Protein AF-X1NCI9-F1 (afdb_monomer)

Sequence (190 aa):
MIKTKRGTLTAKIEHELLESFKKEEPFDVVYERHKGSKGPFYNALERAFATIGKWLGEARARMEEIERKSSEAGTNLLAKKEEMKASERRVAELHNIEQECEKKTHEAKKNFDKQEHEVKRRLEKTNAELRAKDAVLSEFKRRGLDPTKGLQILKRHSDLDQALGQINREIEEKKGRADKLEEHIRGLLA

Foldseek 3Di:
DDPDDPDDLLVVLLVVQLVCVVVVHDPVVSCVVCVVPVVSNVSSVVVNVVVVVVVVVVVVVVVVVVVVVVVVVVVVVVVVVVVVVVVVVVVVVVVVVVVVVVVVVVVVVVVVVVVVVVVVVVVVVVVVVVVQLVVLQVVCVVVVHDSVVSVVVVVVVVVVVVVVVVVVVVVVVVVVVVVVVVVVVVVVVD

Solvent-accessible surface area (backbone atoms only — not comparable to full-atom values): 10297 Å² total; per-residue (Å²): 136,84,83,77,74,83,68,54,72,27,57,52,48,21,51,51,51,49,51,28,61,75,69,71,45,64,66,64,63,59,45,67,77,42,65,93,40,58,70,44,44,54,58,12,49,54,51,37,50,54,51,51,52,50,52,52,52,54,51,49,54,50,49,56,50,49,53,52,52,49,51,53,50,51,53,50,50,52,53,51,51,53,54,49,54,54,49,54,52,51,51,54,52,51,52,53,51,50,56,52,48,51,50,52,52,53,52,51,49,57,51,47,55,52,50,52,52,51,50,52,51,50,50,53,51,50,51,52,52,49,52,53,51,52,53,44,40,50,53,25,53,74,68,76,43,70,39,68,59,48,53,51,52,52,48,52,52,53,52,50,52,51,51,53,56,49,53,52,51,52,50,52,54,50,47,57,51,49,54,54,50,52,53,52,53,53,66,74,76,109

Mean predicted aligned error: 13.41 Å

Organism: NCBI:txid412755

Structure (mmCIF, N/CA/C/O backbone):
data_AF-X1NCI9-F1
#
_entry.id   AF-X1NCI9-F1
#
loop_
_atom_site.group_PDB
_atom_site.id
_atom_site.type_symbol
_atom_site.label_atom_id
_atom_site.label_alt_id
_atom_site.label_comp_id
_atom_site.label_asym_id
_atom_site.label_entity_id
_atom_site.label_seq_id
_atom_site.pdbx_PDB_ins_code
_atom_site.Cartn_x
_atom_site.Cartn_y
_atom_site.Cartn_z
_atom_site.occupancy
_atom_site.B_iso_or_equiv
_atom_site.auth_seq_id
_atom_site.auth_comp_id
_atom_site.auth_asym_id
_atom_site.auth_atom_id
_atom_site.pdbx_PDB_model_num
ATOM 1 N N . MET A 1 1 ? 6.983 23.309 -58.928 1.00 31.77 1 MET A N 1
ATOM 2 C CA . MET A 1 1 ? 8.077 22.706 -59.727 1.00 31.77 1 MET A CA 1
ATOM 3 C C . MET A 1 1 ? 9.403 22.971 -59.028 1.00 31.77 1 MET A C 1
ATOM 5 O O . MET A 1 1 ? 9.903 24.086 -59.092 1.00 31.77 1 MET A O 1
ATOM 9 N N . ILE A 1 2 ? 9.942 21.988 -58.306 1.00 32.78 2 ILE A N 1
ATOM 10 C CA . ILE A 1 2 ? 11.227 22.130 -57.608 1.00 32.78 2 ILE A CA 1
ATOM 11 C C . ILE A 1 2 ? 12.325 21.735 -58.599 1.00 32.78 2 ILE A C 1
ATOM 13 O O . ILE A 1 2 ? 12.418 20.578 -58.997 1.00 32.78 2 ILE A O 1
ATOM 17 N N . LYS A 1 3 ? 13.120 22.713 -59.048 1.00 35.28 3 LYS A N 1
ATOM 18 C CA . LYS A 1 3 ? 14.310 22.483 -59.878 1.00 35.28 3 LYS A CA 1
ATOM 19 C C . LYS A 1 3 ? 15.334 21.695 -59.054 1.00 35.28 3 LYS A C 1
ATOM 21 O O . LYS A 1 3 ? 16.015 22.265 -58.205 1.00 35.28 3 LYS A O 1
ATOM 26 N N . THR A 1 4 ? 15.461 20.399 -59.310 1.00 41.19 4 THR A N 1
ATOM 27 C CA . THR A 1 4 ? 16.566 19.564 -58.828 1.00 41.19 4 THR A CA 1
ATOM 28 C C . THR A 1 4 ? 17.867 20.101 -59.428 1.00 41.19 4 THR A C 1
ATOM 30 O O . THR A 1 4 ? 18.135 19.937 -60.618 1.00 41.19 4 THR A O 1
ATOM 33 N N . LYS A 1 5 ? 18.673 20.807 -58.622 1.00 45.00 5 LYS A N 1
ATOM 34 C CA . LYS A 1 5 ? 20.053 21.164 -58.988 1.00 45.00 5 LYS A CA 1
ATOM 35 C C . LYS A 1 5 ? 20.774 19.866 -59.370 1.00 45.00 5 LYS A C 1
ATOM 37 O O . LYS A 1 5 ? 20.830 18.951 -58.553 1.00 45.00 5 LYS A O 1
ATOM 42 N N . ARG A 1 6 ? 21.298 19.765 -60.601 1.00 50.84 6 ARG A N 1
ATOM 43 C CA . ARG A 1 6 ? 22.159 18.642 -61.009 1.00 50.84 6 ARG A CA 1
ATOM 44 C C . ARG A 1 6 ? 23.356 18.614 -60.054 1.00 50.84 6 ARG A C 1
ATOM 46 O O . ARG A 1 6 ? 24.176 19.528 -60.086 1.00 50.84 6 ARG A O 1
ATOM 53 N N . GLY A 1 7 ? 23.399 17.625 -59.163 1.00 67.81 7 GLY A N 1
ATOM 54 C CA . GLY A 1 7 ? 24.523 17.425 -58.253 1.00 67.81 7 GLY A CA 1
ATOM 55 C C . GLY A 1 7 ? 25.813 17.181 -59.035 1.00 67.81 7 GLY A C 1
ATOM 56 O O . GLY A 1 7 ? 25.779 16.689 -60.165 1.00 67.81 7 GLY A O 1
ATOM 57 N N . THR A 1 8 ? 26.953 17.543 -58.449 1.00 87.69 8 THR A N 1
ATOM 58 C CA . THR A 1 8 ? 28.264 17.201 -59.015 1.00 87.69 8 THR A CA 1
ATOM 59 C C . THR A 1 8 ? 28.424 15.681 -59.085 1.00 87.69 8 THR A C 1
ATOM 61 O O . THR A 1 8 ? 27.782 14.949 -58.328 1.00 87.69 8 THR A O 1
ATOM 64 N N . LEU A 1 9 ? 29.307 15.188 -59.961 1.00 88.56 9 LEU A N 1
ATOM 65 C CA . LEU A 1 9 ? 29.625 13.756 -60.019 1.00 88.56 9 LEU A CA 1
ATOM 66 C C . LEU A 1 9 ? 30.058 13.225 -58.639 1.00 88.56 9 LEU A C 1
ATOM 68 O O . LEU A 1 9 ? 29.589 12.175 -58.222 1.00 88.56 9 LEU A O 1
ATOM 72 N N . THR A 1 10 ? 30.838 14.008 -57.886 1.00 90.12 10 THR A N 1
ATOM 73 C CA . THR A 1 10 ? 31.194 13.733 -56.483 1.00 90.12 10 THR A CA 1
ATOM 74 C C . THR A 1 10 ? 29.971 13.532 -55.585 1.00 90.12 10 THR A C 1
ATOM 76 O O . THR A 1 10 ? 29.922 12.547 -54.865 1.00 90.12 10 THR A O 1
ATOM 79 N N . ALA A 1 11 ? 28.962 14.409 -55.644 1.00 90.88 11 ALA A N 1
ATOM 80 C CA . ALA A 1 11 ? 27.760 14.277 -54.811 1.00 90.88 11 ALA A CA 1
ATOM 81 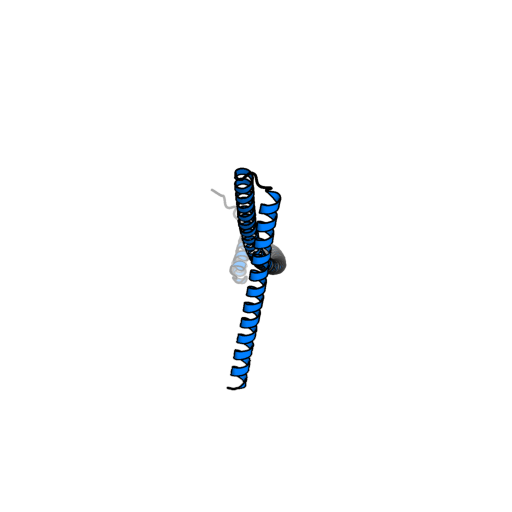C C . ALA A 1 11 ? 26.926 13.036 -55.175 1.00 90.88 11 ALA A C 1
ATOM 83 O O . ALA A 1 11 ? 26.297 12.427 -54.313 1.00 90.88 11 ALA A O 1
ATOM 84 N N . LYS A 1 12 ? 26.927 12.645 -56.457 1.00 92.69 12 LYS A N 1
ATOM 85 C CA . LYS A 1 12 ? 26.256 11.422 -56.908 1.00 92.69 12 LYS A CA 1
ATOM 86 C C . LYS A 1 12 ? 26.968 10.170 -56.383 1.00 92.69 12 LYS A C 1
ATOM 88 O O . LYS A 1 12 ? 26.308 9.288 -55.846 1.00 92.69 12 LYS A O 1
ATOM 93 N N . ILE A 1 13 ? 28.298 10.129 -56.492 1.00 92.38 13 ILE A N 1
ATOM 94 C CA . ILE A 1 13 ? 29.121 9.030 -55.966 1.00 92.38 13 ILE A CA 1
ATOM 95 C C . ILE A 1 13 ? 28.989 8.942 -54.440 1.00 92.38 13 ILE A C 1
ATOM 97 O O . ILE A 1 13 ? 28.824 7.853 -53.909 1.00 92.38 13 ILE A O 1
ATOM 101 N N . GLU A 1 14 ? 29.002 10.076 -53.737 1.00 93.25 14 GLU A N 1
ATOM 102 C CA . GLU A 1 14 ? 28.843 10.146 -52.277 1.00 93.25 14 GLU A CA 1
ATOM 103 C C . GLU A 1 14 ? 27.519 9.513 -51.839 1.00 93.25 14 GLU A C 1
ATOM 105 O O . GLU A 1 14 ? 27.495 8.671 -50.945 1.00 93.25 14 GLU A O 1
ATOM 110 N N . HIS A 1 15 ? 26.423 9.857 -52.517 1.00 92.81 15 HIS A N 1
ATOM 111 C CA . HIS A 1 15 ? 25.120 9.256 -52.257 1.00 92.81 15 HIS A CA 1
ATOM 112 C C . HIS A 1 15 ? 25.113 7.744 -52.534 1.00 92.81 15 HIS A C 1
ATOM 114 O O . HIS A 1 15 ? 24.572 6.983 -51.738 1.00 92.81 15 HIS A O 1
ATOM 120 N N . GLU A 1 16 ? 25.708 7.290 -53.644 1.00 92.56 16 GLU A N 1
ATOM 121 C CA . GLU A 1 16 ? 25.821 5.857 -53.958 1.00 92.56 16 GLU A CA 1
ATOM 122 C C . GLU A 1 16 ? 26.643 5.099 -52.901 1.00 92.56 16 GLU A C 1
ATOM 124 O O . GLU A 1 16 ? 26.237 4.015 -52.490 1.00 92.56 16 GLU A O 1
ATOM 129 N N . LEU A 1 17 ? 27.734 5.685 -52.396 1.00 92.56 17 LEU A N 1
ATOM 130 C CA . LEU A 1 17 ? 28.544 5.117 -51.313 1.00 92.56 17 LEU A CA 1
ATOM 131 C C . LEU A 1 17 ? 27.762 5.022 -49.994 1.00 92.56 17 LEU A C 1
ATOM 133 O O . LEU A 1 17 ? 27.798 3.987 -49.330 1.00 92.56 17 LEU A O 1
ATOM 137 N N . LEU A 1 18 ? 27.028 6.073 -49.619 1.00 92.56 18 LEU A N 1
ATOM 138 C CA . LEU A 1 18 ? 26.218 6.080 -48.397 1.00 92.56 18 LEU A CA 1
ATOM 139 C C . LEU A 1 18 ? 25.046 5.092 -48.467 1.00 92.56 18 LEU A C 1
ATOM 141 O O . LEU A 1 18 ? 24.726 4.450 -47.470 1.00 92.56 18 LEU A O 1
ATOM 145 N N . GLU A 1 19 ? 24.408 4.948 -49.628 1.00 91.88 19 GLU A N 1
ATOM 146 C CA . GLU A 1 19 ? 23.352 3.950 -49.826 1.00 91.88 19 GLU A CA 1
ATOM 147 C C . GLU A 1 19 ? 23.906 2.524 -49.837 1.00 91.88 19 GLU A C 1
ATOM 149 O O . GLU A 1 19 ? 23.292 1.644 -49.237 1.00 91.88 19 GLU A O 1
ATOM 154 N N . SER A 1 20 ? 25.080 2.306 -50.440 1.00 91.31 20 SER A N 1
ATOM 155 C CA . SER A 1 20 ? 25.790 1.023 -50.377 1.00 91.31 20 SER A CA 1
ATOM 156 C C . SER A 1 20 ? 26.054 0.628 -48.925 1.00 91.31 20 SER A C 1
ATOM 158 O O . SER A 1 20 ? 25.758 -0.493 -48.530 1.00 91.31 20 SER A O 1
ATOM 160 N N . PHE A 1 21 ? 26.520 1.573 -48.101 1.00 88.12 21 PHE A N 1
ATOM 161 C CA . PHE A 1 21 ? 26.763 1.345 -46.677 1.00 88.12 21 PHE A CA 1
ATOM 162 C C . PHE A 1 21 ? 25.485 0.964 -45.911 1.00 88.12 21 PHE A C 1
ATOM 164 O O . PHE A 1 21 ? 25.501 0.025 -45.123 1.00 88.12 21 PHE A O 1
ATOM 171 N N . LYS A 1 22 ? 24.358 1.643 -46.164 1.00 87.31 22 LYS A N 1
ATOM 172 C CA . LYS A 1 22 ? 23.071 1.328 -45.510 1.00 87.31 22 LYS A CA 1
ATOM 173 C C . LYS A 1 22 ? 22.492 -0.025 -45.914 1.00 87.31 22 LYS A C 1
ATOM 175 O O . LYS A 1 22 ? 21.755 -0.619 -45.136 1.00 87.31 22 LYS A O 1
ATOM 180 N N . LYS A 1 23 ? 22.752 -0.459 -47.147 1.00 90.12 23 LYS A N 1
ATOM 181 C CA . LYS A 1 23 ? 22.254 -1.723 -47.705 1.00 90.12 23 LYS A CA 1
ATOM 182 C C . LYS A 1 23 ? 23.221 -2.886 -47.507 1.00 90.12 23 LYS A C 1
ATOM 184 O O . LYS A 1 23 ? 22.936 -3.974 -47.993 1.00 90.12 23 LYS A O 1
ATOM 189 N N . GLU A 1 24 ? 24.352 -2.641 -46.843 1.00 86.12 24 GLU A N 1
ATOM 190 C CA . GLU A 1 24 ? 25.444 -3.608 -46.689 1.00 86.12 24 GLU A CA 1
ATOM 191 C C . GLU A 1 24 ? 25.971 -4.124 -48.046 1.00 86.12 24 GLU A C 1
ATOM 193 O O . GLU A 1 24 ? 26.484 -5.236 -48.162 1.00 86.12 24 GLU A O 1
ATOM 198 N N . GLU A 1 25 ? 25.859 -3.307 -49.100 1.00 87.81 25 GLU A N 1
ATOM 199 C CA . GLU A 1 25 ? 26.398 -3.631 -50.419 1.00 87.81 25 GLU A CA 1
ATOM 200 C C . GLU A 1 25 ? 27.928 -3.437 -50.432 1.00 87.81 25 GLU A C 1
ATOM 202 O O . GLU A 1 25 ? 28.429 -2.455 -49.863 1.00 87.81 25 GLU A O 1
ATOM 207 N N . PRO A 1 26 ? 28.690 -4.319 -51.113 1.00 85.38 26 PRO A N 1
ATOM 208 C CA . PRO A 1 26 ? 30.139 -4.195 -51.202 1.00 85.38 26 PRO A CA 1
ATOM 209 C C . PRO A 1 26 ? 30.560 -2.888 -51.877 1.00 85.38 26 PRO A C 1
ATOM 211 O O . PRO A 1 26 ? 30.106 -2.557 -52.974 1.00 85.38 26 PRO A O 1
ATOM 214 N N . PHE A 1 27 ? 31.515 -2.197 -51.258 1.00 82.12 27 PHE A N 1
ATOM 215 C CA . PHE A 1 27 ? 32.128 -0.970 -51.777 1.00 82.12 27 PHE A CA 1
ATOM 216 C C . PHE A 1 27 ? 32.627 -1.104 -53.227 1.00 82.12 27 PHE A C 1
ATOM 218 O O . PHE A 1 27 ? 32.511 -0.163 -54.020 1.00 82.12 27 PHE A O 1
ATOM 225 N N . ASP A 1 28 ? 33.119 -2.291 -53.590 1.00 87.12 28 ASP A N 1
ATOM 226 C CA . ASP A 1 28 ? 33.649 -2.609 -54.919 1.00 87.12 28 ASP A CA 1
ATOM 227 C C . ASP A 1 28 ? 32.629 -2.361 -56.037 1.00 87.12 28 ASP A C 1
ATOM 229 O O . ASP A 1 28 ? 32.993 -1.973 -57.146 1.00 87.12 28 ASP A O 1
ATOM 233 N N . VAL A 1 29 ? 31.333 -2.498 -55.739 1.00 88.25 29 VAL A N 1
ATOM 234 C CA . VAL A 1 29 ? 30.250 -2.253 -56.699 1.00 88.25 29 VAL A CA 1
ATOM 235 C C . VAL A 1 29 ? 30.192 -0.780 -57.103 1.00 88.25 29 VAL A C 1
ATOM 237 O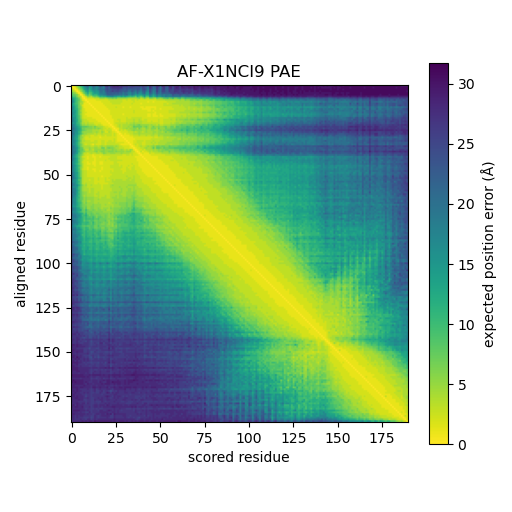 O . VAL A 1 29 ? 29.994 -0.459 -58.278 1.00 88.25 29 VAL A O 1
ATOM 240 N N . VAL A 1 30 ? 30.374 0.132 -56.147 1.00 88.94 30 VAL A N 1
ATOM 241 C CA . VAL A 1 30 ? 30.378 1.577 -56.413 1.00 88.94 30 VAL A CA 1
ATOM 242 C C . VAL A 1 30 ? 31.709 1.994 -57.039 1.00 88.94 30 VAL A C 1
ATOM 244 O O . VAL A 1 30 ? 31.726 2.811 -57.961 1.00 88.94 30 VAL A O 1
ATOM 247 N N . TYR A 1 31 ? 32.819 1.394 -56.601 1.00 89.44 31 TYR A N 1
ATOM 248 C CA . TYR A 1 31 ? 34.141 1.628 -57.182 1.00 89.44 31 TYR A CA 1
ATOM 249 C C . TYR A 1 31 ? 34.190 1.260 -58.671 1.00 89.44 31 TYR A C 1
ATOM 251 O O . TYR A 1 31 ? 34.579 2.090 -59.496 1.00 89.44 31 TYR A O 1
ATOM 259 N N . GLU A 1 32 ? 33.714 0.070 -59.051 1.00 91.50 32 GLU A N 1
ATOM 260 C CA . GLU A 1 32 ? 33.732 -0.384 -60.448 1.00 91.50 32 GLU A CA 1
ATOM 261 C C . GLU A 1 32 ? 32.897 0.507 -61.376 1.00 91.50 32 GLU A C 1
ATOM 263 O O . GLU A 1 32 ? 33.298 0.766 -62.515 1.00 91.50 32 GLU A O 1
ATOM 268 N N . ARG A 1 33 ? 31.772 1.046 -60.885 1.00 89.19 33 ARG A N 1
ATOM 269 C CA . ARG A 1 33 ? 30.921 1.983 -61.642 1.00 89.19 33 ARG A CA 1
ATOM 270 C C . ARG A 1 33 ? 31.609 3.321 -61.923 1.00 89.19 33 ARG A C 1
ATOM 272 O O . ARG A 1 33 ? 31.312 3.945 -62.940 1.00 89.19 33 ARG A O 1
ATOM 279 N N . HIS A 1 34 ? 32.536 3.750 -61.063 1.00 90.38 34 HIS A N 1
ATOM 280 C CA . HIS A 1 34 ? 33.166 5.077 -61.126 1.00 90.38 34 HIS A CA 1
ATOM 281 C C . HIS A 1 34 ? 34.691 5.044 -61.300 1.00 90.38 34 HIS A C 1
ATOM 283 O O . HIS A 1 34 ? 35.343 6.081 -61.175 1.00 90.38 34 HIS A O 1
ATOM 289 N N . LYS A 1 35 ? 35.278 3.898 -61.673 1.00 86.12 35 LYS A N 1
ATOM 290 C CA . LYS A 1 35 ? 36.737 3.716 -61.829 1.00 86.12 35 LYS A CA 1
ATOM 291 C C . LYS A 1 35 ? 37.424 4.703 -62.780 1.00 86.12 35 LYS A C 1
ATOM 293 O O . LYS A 1 35 ? 38.606 5.004 -62.622 1.00 86.12 35 LYS A O 1
ATOM 298 N N . GLY A 1 36 ? 36.682 5.248 -63.749 1.00 87.88 36 GLY A N 1
ATOM 299 C CA . GLY A 1 36 ? 37.157 6.289 -64.670 1.00 87.88 36 GLY A CA 1
ATOM 300 C C . GLY A 1 36 ? 37.204 7.703 -64.072 1.00 87.88 36 GLY A C 1
ATOM 301 O O . GLY A 1 36 ? 37.687 8.622 -64.722 1.00 87.88 36 GLY A O 1
ATOM 302 N N . SER A 1 37 ? 36.705 7.903 -62.848 1.00 88.56 37 SER A N 1
ATOM 303 C CA . SER A 1 37 ? 36.506 9.211 -62.207 1.00 88.56 37 SER A CA 1
ATOM 304 C C . SER A 1 37 ? 37.217 9.308 -60.851 1.00 88.56 37 SER A C 1
ATOM 306 O O . SER A 1 37 ? 36.612 9.686 -59.849 1.00 88.56 37 SER A O 1
ATOM 308 N N . LYS A 1 38 ? 38.521 8.994 -60.820 1.00 85.44 38 LYS A N 1
ATOM 309 C CA . LYS A 1 38 ? 39.332 8.893 -59.587 1.00 85.44 38 LYS A CA 1
ATOM 310 C C . LYS A 1 38 ? 39.219 10.112 -58.661 1.00 85.44 38 LYS A C 1
ATOM 312 O O . LYS A 1 38 ? 38.897 9.950 -57.492 1.00 85.44 38 LYS A O 1
ATOM 317 N N . GLY A 1 39 ? 39.435 11.330 -59.166 1.00 89.88 39 GLY A N 1
ATOM 318 C CA . GLY A 1 39 ? 39.358 12.555 -58.349 1.00 89.88 39 GLY A CA 1
ATOM 319 C C . GLY A 1 39 ? 37.980 12.764 -57.698 1.00 89.88 39 GLY A C 1
ATOM 320 O O . GLY A 1 39 ? 37.889 12.845 -56.473 1.00 89.88 39 GLY A O 1
ATOM 321 N N . PRO A 1 40 ? 36.887 12.790 -58.486 1.00 92.19 40 PRO A N 1
ATOM 322 C CA . PRO A 1 40 ? 35.529 12.852 -57.951 1.00 92.19 40 PRO A CA 1
ATOM 323 C C . PRO A 1 40 ? 35.187 11.731 -56.966 1.00 92.19 40 PRO A C 1
ATOM 325 O O . PRO A 1 40 ? 34.463 11.997 -56.009 1.00 92.19 40 PRO A O 1
ATOM 328 N N . PHE A 1 41 ? 35.706 10.522 -57.190 1.00 91.62 41 PHE A N 1
ATOM 329 C CA . PHE A 1 41 ? 35.483 9.360 -56.337 1.00 91.62 41 PHE A CA 1
ATOM 330 C C . PHE A 1 41 ? 36.154 9.490 -54.966 1.00 91.62 41 PHE A C 1
ATOM 332 O O . PHE A 1 41 ? 35.477 9.342 -53.955 1.00 91.62 41 PHE A O 1
ATOM 339 N N . TYR A 1 42 ? 37.447 9.827 -54.899 1.00 91.94 42 TYR A N 1
ATOM 340 C CA . TYR A 1 42 ? 38.138 9.991 -53.610 1.00 91.94 42 TYR A CA 1
ATOM 341 C C . TYR A 1 42 ? 37.550 11.137 -52.777 1.00 91.94 42 TYR A C 1
ATOM 343 O O . TYR A 1 42 ? 37.339 10.973 -51.579 1.00 91.94 42 TYR A O 1
ATOM 351 N N . ASN A 1 43 ? 37.176 12.251 -53.416 1.00 92.38 43 ASN A N 1
ATOM 352 C CA . ASN A 1 43 ? 36.485 13.348 -52.728 1.00 92.38 43 ASN A CA 1
ATOM 353 C C . ASN A 1 43 ? 35.106 12.922 -52.193 1.00 92.38 43 ASN A C 1
ATOM 355 O O . ASN A 1 43 ? 34.663 13.401 -51.152 1.00 92.38 43 ASN A O 1
ATOM 359 N N . ALA A 1 44 ? 34.399 12.050 -52.915 1.00 92.38 44 ALA A N 1
ATOM 360 C CA . ALA A 1 44 ? 33.113 11.517 -52.479 1.00 92.38 44 ALA A CA 1
ATOM 361 C C . ALA A 1 44 ? 33.280 10.537 -51.314 1.00 92.38 44 ALA A C 1
ATOM 363 O O . ALA A 1 44 ? 32.480 10.546 -50.383 1.00 92.38 44 ALA A O 1
ATOM 364 N N . LEU A 1 45 ? 34.342 9.733 -51.352 1.00 91.88 45 LEU A N 1
ATOM 365 C CA . LEU A 1 45 ? 34.704 8.794 -50.301 1.00 91.88 45 LEU A CA 1
ATOM 366 C C . LEU A 1 45 ? 35.028 9.513 -48.989 1.00 91.88 45 LEU A C 1
ATOM 368 O O . LEU A 1 45 ? 34.502 9.143 -47.945 1.00 91.88 45 LEU A O 1
ATOM 372 N N . GLU A 1 46 ? 35.828 10.578 -49.047 1.00 94.25 46 GLU A N 1
ATOM 373 C CA . GLU A 1 46 ? 36.140 11.416 -47.885 1.00 94.25 46 GLU A CA 1
ATOM 374 C C . GLU A 1 46 ? 34.866 11.996 -47.248 1.00 94.25 46 GLU A C 1
ATOM 376 O O . GLU A 1 46 ? 34.670 11.902 -46.035 1.00 94.25 46 GLU A O 1
ATOM 381 N N . ARG A 1 47 ? 33.946 12.524 -48.066 1.00 94.38 47 ARG A N 1
ATOM 382 C CA . ARG A 1 47 ? 32.658 13.060 -47.590 1.00 94.38 47 ARG A CA 1
ATOM 383 C C . ARG A 1 47 ? 31.740 11.986 -47.014 1.00 94.38 47 ARG A C 1
ATOM 385 O O . ARG A 1 47 ? 31.093 12.220 -45.990 1.00 94.38 47 ARG A O 1
ATOM 392 N N . ALA A 1 48 ? 31.698 10.811 -47.640 1.00 92.38 48 ALA A N 1
ATOM 393 C CA . ALA A 1 48 ? 30.927 9.678 -47.148 1.00 92.38 48 ALA A CA 1
ATOM 394 C C . ALA A 1 48 ? 31.450 9.222 -45.777 1.00 92.38 48 ALA A C 1
ATOM 396 O O . ALA A 1 48 ? 30.661 9.079 -44.845 1.00 92.38 48 ALA A O 1
ATOM 397 N N . PHE A 1 49 ? 32.771 9.096 -45.606 1.00 93.62 49 PHE A N 1
ATOM 398 C CA . PHE A 1 49 ? 33.369 8.765 -44.311 1.00 93.62 49 PHE A CA 1
ATOM 399 C C . PHE A 1 49 ? 33.136 9.846 -43.256 1.00 93.62 49 PHE A C 1
ATOM 401 O O . PHE A 1 49 ? 32.808 9.509 -42.121 1.00 93.62 49 PHE A O 1
ATOM 408 N N . ALA A 1 50 ? 33.234 11.130 -43.610 1.00 94.75 50 ALA A N 1
ATOM 409 C CA . ALA A 1 50 ? 32.903 12.219 -42.690 1.00 94.75 50 ALA A CA 1
ATOM 410 C C . ALA A 1 50 ? 31.438 12.142 -42.217 1.00 94.75 50 ALA A C 1
ATOM 412 O O . ALA A 1 50 ? 31.147 12.301 -41.030 1.00 94.75 50 ALA A O 1
ATOM 413 N N . THR A 1 51 ? 30.515 11.834 -43.133 1.00 94.00 51 THR A N 1
ATOM 414 C CA . THR A 1 51 ? 29.089 11.643 -42.828 1.00 94.00 51 THR A CA 1
ATOM 415 C C . THR A 1 51 ? 28.856 10.437 -41.917 1.00 94.00 51 THR A C 1
ATOM 417 O O . THR A 1 51 ? 28.161 10.558 -40.909 1.00 94.00 51 THR A O 1
ATOM 420 N N . ILE A 1 52 ? 29.479 9.295 -42.220 1.00 94.12 52 ILE A N 1
ATOM 421 C CA . ILE A 1 52 ? 29.399 8.083 -41.391 1.00 94.12 52 ILE A CA 1
ATOM 422 C C . ILE A 1 52 ? 29.985 8.344 -39.999 1.00 94.12 52 ILE A C 1
ATOM 424 O O . ILE A 1 52 ? 29.372 7.979 -38.999 1.00 94.12 52 ILE A O 1
ATOM 428 N N . GLY A 1 53 ? 31.126 9.032 -39.910 1.00 95.19 53 GLY A N 1
ATOM 429 C CA . GLY A 1 53 ? 31.736 9.421 -38.639 1.00 95.19 53 GLY A CA 1
ATOM 430 C C . GLY A 1 53 ? 30.797 10.267 -37.777 1.00 95.19 53 GLY A C 1
ATOM 431 O O . GLY A 1 53 ? 30.673 10.024 -36.576 1.00 95.19 53 GLY A O 1
ATOM 432 N N . LYS A 1 54 ? 30.060 11.202 -38.391 1.00 96.19 54 LYS A N 1
ATOM 433 C CA . LYS A 1 54 ? 29.027 11.981 -37.698 1.00 96.19 54 LYS A CA 1
ATOM 434 C C . LYS A 1 54 ? 27.884 11.096 -37.191 1.00 96.19 54 LYS A C 1
ATOM 436 O O . LYS A 1 54 ? 27.504 11.224 -36.030 1.00 96.19 54 LYS A O 1
ATOM 441 N N . TRP A 1 55 ? 27.371 10.180 -38.016 1.00 95.00 55 TRP A N 1
ATOM 442 C CA . TRP A 1 55 ? 26.321 9.240 -37.599 1.00 95.00 55 TRP A CA 1
ATOM 443 C C . TRP A 1 55 ? 26.766 8.344 -36.443 1.00 95.00 55 TRP A C 1
ATOM 445 O O . TRP A 1 55 ? 25.999 8.141 -35.507 1.00 95.00 55 TRP A O 1
ATOM 455 N N . LEU A 1 56 ? 28.006 7.848 -36.470 1.00 95.25 56 LEU A N 1
ATOM 456 C CA . LEU A 1 56 ? 28.574 7.051 -35.380 1.00 95.25 56 LEU A CA 1
ATOM 457 C C . LEU A 1 56 ? 28.694 7.865 -34.087 1.00 95.25 56 LEU A C 1
ATOM 459 O O . LEU A 1 56 ? 28.363 7.360 -33.016 1.00 95.25 56 LEU A O 1
ATOM 463 N N . GLY A 1 57 ? 29.108 9.132 -34.180 1.00 96.88 57 GLY A N 1
ATOM 464 C CA . GLY A 1 57 ? 29.141 10.044 -33.036 1.00 96.88 57 GLY A CA 1
ATOM 465 C C . GLY A 1 57 ? 27.753 10.285 -32.434 1.00 96.88 57 GLY A C 1
ATOM 466 O O . GLY A 1 57 ? 27.577 10.180 -31.222 1.00 96.88 57 GLY A O 1
ATOM 467 N N . GLU A 1 58 ? 26.748 10.538 -33.276 1.00 97.12 58 GLU A N 1
ATOM 468 C CA . GLU A 1 58 ? 25.354 10.706 -32.843 1.00 97.12 58 GLU A CA 1
ATOM 469 C C . GLU A 1 58 ? 24.780 9.420 -32.230 1.00 97.12 58 GLU A C 1
ATOM 471 O O . GLU A 1 58 ? 24.103 9.470 -31.202 1.00 97.12 58 GLU A O 1
ATOM 476 N N . ALA A 1 59 ? 25.063 8.260 -32.829 1.00 96.19 59 ALA A N 1
ATOM 477 C CA . ALA A 1 59 ? 24.638 6.964 -32.310 1.00 96.19 59 ALA A CA 1
ATOM 478 C C . ALA A 1 59 ? 25.260 6.682 -30.938 1.00 96.19 59 ALA A C 1
ATOM 480 O O . ALA A 1 59 ? 24.554 6.270 -30.020 1.00 96.19 59 ALA A O 1
ATOM 481 N N . ARG A 1 60 ? 26.556 6.970 -30.770 1.00 97.50 60 ARG A N 1
ATOM 482 C CA . ARG A 1 60 ? 27.250 6.840 -29.486 1.00 97.50 60 ARG A CA 1
ATOM 483 C C . ARG A 1 60 ? 26.631 7.728 -28.410 1.00 97.50 60 ARG A C 1
ATOM 485 O O . ARG A 1 60 ? 26.308 7.223 -27.342 1.00 97.50 60 ARG A O 1
ATOM 492 N N . ALA A 1 61 ? 26.389 9.003 -28.710 1.00 97.50 61 ALA A N 1
ATOM 493 C CA . ALA A 1 61 ? 25.754 9.920 -27.763 1.00 97.50 61 ALA A CA 1
ATOM 494 C C . ALA A 1 61 ? 24.354 9.438 -27.338 1.00 97.50 61 ALA A C 1
ATOM 496 O O . ALA A 1 61 ? 23.990 9.523 -26.167 1.00 97.50 61 ALA A O 1
ATOM 497 N N . ARG A 1 62 ? 23.574 8.875 -28.274 1.00 97.94 62 ARG A N 1
ATOM 498 C CA . ARG A 1 62 ? 22.267 8.276 -27.961 1.00 97.94 62 ARG A CA 1
ATOM 499 C C . ARG A 1 62 ? 22.386 7.040 -27.075 1.00 97.94 62 ARG A C 1
ATOM 501 O O . ARG A 1 62 ? 21.570 6.885 -26.174 1.00 97.94 62 ARG A O 1
ATOM 508 N N . MET A 1 63 ? 23.369 6.172 -27.318 1.00 97.81 63 MET A N 1
ATOM 509 C CA . MET A 1 63 ? 23.611 5.002 -26.466 1.00 97.81 63 MET A CA 1
ATOM 510 C C . MET A 1 63 ? 23.979 5.428 -25.042 1.00 97.81 63 MET A C 1
ATOM 512 O O . MET A 1 63 ? 23.353 4.954 -24.100 1.00 97.81 63 MET A O 1
ATOM 516 N N . GLU A 1 64 ? 24.889 6.392 -24.890 1.00 97.75 64 GLU A N 1
ATOM 517 C CA . GLU A 1 64 ? 25.275 6.942 -23.583 1.00 97.75 64 GLU A CA 1
ATOM 518 C C . GLU A 1 64 ? 24.067 7.570 -22.852 1.00 97.75 64 GLU A C 1
ATOM 520 O O . GLU A 1 64 ? 23.880 7.379 -21.648 1.00 97.75 64 GLU A O 1
ATOM 525 N N . GLU A 1 65 ? 23.180 8.270 -23.571 1.00 97.75 65 GLU A N 1
ATOM 526 C CA . GLU A 1 65 ? 21.947 8.807 -22.984 1.00 97.75 65 GLU A CA 1
ATOM 527 C C . GLU A 1 65 ? 20.969 7.704 -22.545 1.00 97.75 65 GLU A C 1
ATOM 529 O O . GLU A 1 65 ? 20.355 7.814 -21.478 1.00 97.75 65 GLU A O 1
ATOM 534 N N . ILE A 1 66 ? 20.812 6.647 -23.348 1.00 97.81 66 ILE A N 1
ATOM 535 C CA . ILE A 1 66 ? 19.960 5.495 -23.023 1.00 97.81 66 ILE A CA 1
ATOM 536 C C . ILE A 1 66 ? 20.497 4.771 -21.787 1.00 97.81 66 ILE A C 1
ATOM 538 O O . ILE A 1 66 ? 19.719 4.469 -20.885 1.00 97.81 66 ILE A O 1
ATOM 542 N N . GLU A 1 67 ? 21.806 4.541 -21.705 1.00 97.81 67 GLU A N 1
ATOM 543 C CA . GLU A 1 67 ? 22.448 3.916 -20.546 1.00 97.81 67 GLU A CA 1
ATOM 544 C C . GLU A 1 67 ? 22.236 4.744 -19.278 1.00 97.81 67 GLU A C 1
ATOM 546 O O . GLU A 1 67 ? 21.818 4.207 -18.247 1.00 97.81 67 GLU A O 1
ATOM 551 N N . ARG A 1 68 ? 22.422 6.069 -19.363 1.00 97.81 68 ARG A N 1
ATOM 552 C CA . ARG A 1 68 ? 22.150 6.978 -18.243 1.00 97.81 68 ARG A CA 1
ATOM 553 C C . ARG A 1 68 ? 20.691 6.887 -17.792 1.00 97.81 68 ARG A C 1
ATOM 555 O O . ARG A 1 68 ? 20.432 6.682 -16.607 1.00 97.81 68 ARG A O 1
ATOM 562 N N . LYS A 1 69 ? 19.735 6.990 -18.723 1.00 97.12 69 LYS A N 1
ATOM 563 C CA . LYS A 1 69 ? 18.295 6.890 -18.418 1.00 97.12 69 LYS A CA 1
ATOM 564 C C . LYS A 1 69 ? 17.921 5.526 -17.843 1.00 97.12 69 LYS A C 1
ATOM 566 O O . LYS A 1 69 ? 17.097 5.457 -16.937 1.00 97.12 69 LYS A O 1
ATOM 571 N N . SER A 1 70 ? 18.523 4.449 -18.343 1.00 97.06 70 SER A N 1
ATOM 572 C CA . SER A 1 70 ? 18.303 3.094 -17.834 1.00 97.06 70 SER A CA 1
ATOM 573 C C . SER A 1 70 ? 18.805 2.952 -16.397 1.00 97.06 70 SER A C 1
ATOM 575 O O . SER A 1 70 ? 18.113 2.376 -15.559 1.00 97.06 70 SER A O 1
ATOM 577 N N . SER A 1 71 ? 19.977 3.512 -16.090 1.00 97.25 71 SER A N 1
ATOM 578 C CA . SER A 1 71 ? 20.523 3.533 -14.731 1.00 97.25 71 SER A CA 1
ATOM 579 C C . SER A 1 71 ? 19.616 4.315 -13.772 1.00 97.25 71 SER A C 1
ATOM 581 O O . SER A 1 71 ? 19.225 3.797 -12.727 1.00 97.25 71 SER A O 1
ATOM 583 N N . GLU A 1 72 ? 19.181 5.515 -14.170 1.00 97.94 72 GLU A N 1
ATOM 584 C CA . GLU A 1 72 ? 18.240 6.344 -13.399 1.00 97.94 72 GLU A CA 1
ATOM 585 C C . GLU A 1 72 ? 16.884 5.660 -13.188 1.00 97.94 72 GLU A C 1
ATOM 587 O O . GLU A 1 72 ? 16.304 5.723 -12.105 1.00 97.94 72 GLU A O 1
ATOM 592 N N . ALA A 1 73 ? 16.363 4.972 -14.204 1.00 97.25 73 ALA A N 1
ATOM 593 C CA . ALA A 1 73 ? 15.142 4.186 -14.069 1.00 97.25 73 ALA A CA 1
ATOM 594 C C . ALA A 1 73 ? 15.329 3.025 -13.078 1.00 97.25 73 ALA A C 1
ATOM 596 O O . ALA A 1 73 ? 14.444 2.770 -12.261 1.00 97.25 73 ALA A O 1
ATOM 597 N N . GLY A 1 74 ? 16.484 2.353 -13.107 1.00 97.38 74 GLY A N 1
ATOM 598 C CA . GLY A 1 74 ? 16.829 1.281 -12.174 1.00 97.38 74 GLY A CA 1
ATOM 599 C C . GLY A 1 74 ? 16.898 1.753 -10.720 1.00 97.38 74 GLY A C 1
ATOM 600 O O . GLY A 1 74 ? 16.309 1.119 -9.840 1.00 97.38 74 GLY A O 1
ATOM 601 N N . THR A 1 75 ? 17.552 2.889 -10.458 1.00 97.38 75 THR A N 1
ATOM 602 C CA . THR A 1 75 ? 17.637 3.466 -9.105 1.00 97.38 75 THR A CA 1
ATOM 603 C C . THR A 1 75 ? 16.275 3.947 -8.606 1.00 97.38 75 THR A C 1
ATOM 605 O O . THR A 1 75 ? 15.894 3.630 -7.478 1.00 97.38 75 THR A O 1
ATOM 608 N N . ASN A 1 76 ? 15.491 4.619 -9.453 1.00 97.50 76 ASN A N 1
ATOM 609 C CA . ASN A 1 76 ? 14.133 5.052 -9.116 1.00 97.50 76 ASN A CA 1
ATOM 610 C C . ASN A 1 76 ? 13.204 3.868 -8.823 1.00 97.50 76 ASN A C 1
ATOM 612 O O . ASN A 1 76 ? 12.407 3.924 -7.886 1.00 97.50 76 ASN A O 1
ATOM 616 N N . LEU A 1 77 ? 13.315 2.778 -9.588 1.00 97.81 77 LEU A N 1
ATOM 617 C CA . LEU A 1 77 ? 12.529 1.568 -9.357 1.00 97.81 77 LEU A CA 1
ATOM 618 C C . LEU A 1 77 ? 12.863 0.930 -8.003 1.00 97.81 77 LEU A C 1
ATOM 620 O O . LEU A 1 77 ? 11.955 0.500 -7.293 1.00 97.81 77 LEU A O 1
ATOM 624 N N . LEU A 1 78 ? 14.145 0.873 -7.632 1.00 97.25 78 LEU A N 1
ATOM 625 C CA . LEU A 1 78 ? 14.569 0.377 -6.321 1.00 97.25 78 LEU A CA 1
ATOM 626 C C . LEU A 1 78 ? 14.030 1.257 -5.188 1.00 97.25 78 LEU A C 1
ATOM 628 O O . LEU A 1 78 ? 13.444 0.728 -4.245 1.00 97.25 78 LEU A O 1
ATOM 632 N N . ALA A 1 79 ? 14.147 2.581 -5.313 1.00 97.44 79 ALA A N 1
ATOM 633 C CA . ALA A 1 79 ? 13.607 3.519 -4.331 1.00 97.44 79 ALA A CA 1
ATOM 634 C C . ALA A 1 79 ? 12.088 3.347 -4.157 1.00 97.44 79 ALA A C 1
ATOM 636 O O . ALA A 1 79 ? 11.599 3.206 -3.036 1.00 97.44 79 ALA A O 1
ATOM 637 N N . LYS A 1 80 ? 11.338 3.251 -5.264 1.00 97.25 80 LYS A N 1
ATOM 638 C CA . LYS A 1 80 ? 9.884 3.031 -5.229 1.00 97.25 80 LYS A CA 1
ATOM 639 C C . LYS A 1 80 ? 9.494 1.686 -4.619 1.00 97.25 80 LYS A C 1
ATOM 641 O O . LYS A 1 80 ? 8.487 1.616 -3.919 1.00 97.25 80 LYS A O 1
ATOM 646 N N . LYS A 1 81 ? 10.283 0.628 -4.831 1.00 97.94 81 LYS A N 1
ATOM 647 C CA . LYS A 1 81 ? 10.059 -0.671 -4.175 1.00 97.94 81 LYS A CA 1
ATOM 648 C C . LYS A 1 81 ? 10.218 -0.586 -2.657 1.00 97.94 81 LYS A C 1
ATOM 650 O O . LYS A 1 81 ? 9.432 -1.202 -1.943 1.00 97.94 81 LYS A O 1
ATOM 655 N N . GLU A 1 82 ? 11.197 0.163 -2.161 1.00 97.62 82 GLU A N 1
ATOM 656 C CA . GLU A 1 82 ? 11.374 0.345 -0.715 1.00 97.62 82 GLU A CA 1
ATOM 657 C C . GLU A 1 82 ? 10.274 1.226 -0.103 1.00 97.62 82 GLU A C 1
ATOM 659 O O . GLU A 1 82 ? 9.736 0.881 0.949 1.00 97.62 82 GLU A O 1
ATOM 664 N N . GLU A 1 83 ? 9.850 2.293 -0.790 1.00 97.44 83 GLU A N 1
ATOM 665 C CA . GLU A 1 83 ? 8.681 3.089 -0.379 1.00 97.44 83 GLU A CA 1
ATOM 666 C C . GLU A 1 83 ? 7.404 2.238 -0.302 1.00 97.44 83 GLU A C 1
ATOM 668 O O . GLU A 1 83 ? 6.643 2.347 0.661 1.00 97.44 83 GLU A O 1
ATOM 673 N N . MET A 1 84 ? 7.182 1.356 -1.282 1.00 97.75 84 MET A N 1
ATOM 674 C CA . MET A 1 84 ? 6.034 0.448 -1.302 1.00 97.75 84 MET A CA 1
ATOM 675 C C . MET A 1 84 ? 6.053 -0.508 -0.105 1.00 97.75 84 MET A C 1
ATOM 677 O O . MET A 1 84 ? 5.060 -0.590 0.611 1.00 97.75 84 MET A O 1
ATOM 681 N N . LYS A 1 85 ? 7.194 -1.146 0.190 1.00 97.69 85 LYS A N 1
ATOM 682 C CA . LYS A 1 85 ? 7.341 -2.005 1.380 1.00 97.69 85 LYS A CA 1
ATOM 683 C C . LYS A 1 85 ? 7.085 -1.242 2.681 1.00 97.69 85 LYS A C 1
ATOM 685 O O . LYS A 1 85 ? 6.476 -1.776 3.605 1.00 97.69 85 LYS A O 1
ATOM 690 N N . ALA A 1 86 ? 7.566 -0.002 2.783 1.00 97.50 86 ALA A N 1
ATOM 691 C CA . ALA A 1 86 ? 7.316 0.839 3.951 1.00 97.50 86 ALA A CA 1
ATOM 692 C C . ALA A 1 86 ? 5.822 1.182 4.089 1.00 97.50 86 ALA A C 1
ATOM 694 O O . ALA A 1 86 ? 5.277 1.147 5.192 1.00 97.50 86 ALA A O 1
ATOM 695 N N . SER A 1 87 ? 5.150 1.462 2.969 1.00 97.62 87 SER A N 1
ATOM 696 C CA . SER A 1 87 ? 3.708 1.705 2.928 1.00 97.62 87 SER A CA 1
ATOM 697 C C . SER A 1 87 ? 2.906 0.466 3.335 1.00 97.62 87 SER A C 1
ATOM 699 O O . SER A 1 87 ? 2.030 0.573 4.190 1.00 97.62 87 SER A O 1
ATOM 701 N N . GLU A 1 88 ? 3.256 -0.715 2.820 1.00 97.31 88 GLU A N 1
ATOM 702 C CA . GLU A 1 88 ? 2.625 -1.992 3.182 1.00 97.31 88 GLU A CA 1
ATOM 703 C C . GLU A 1 88 ? 2.730 -2.277 4.687 1.00 97.31 88 GLU A C 1
ATOM 705 O O . GLU A 1 88 ? 1.738 -2.637 5.321 1.00 97.31 88 GLU A O 1
ATOM 710 N N . ARG A 1 89 ? 3.905 -2.042 5.291 1.00 97.44 89 ARG A N 1
ATOM 711 C CA . ARG A 1 89 ? 4.087 -2.170 6.748 1.00 97.44 89 ARG A CA 1
ATOM 712 C C . ARG A 1 89 ? 3.180 -1.218 7.520 1.00 97.44 89 ARG A C 1
ATOM 714 O O . ARG A 1 89 ? 2.521 -1.638 8.465 1.00 97.44 89 ARG A O 1
ATOM 721 N N . ARG A 1 90 ? 3.092 0.041 7.086 1.00 97.75 90 ARG A N 1
ATOM 722 C CA . ARG A 1 90 ? 2.238 1.043 7.731 1.00 97.75 90 ARG A CA 1
ATOM 723 C C . ARG A 1 90 ? 0.752 0.697 7.625 1.00 9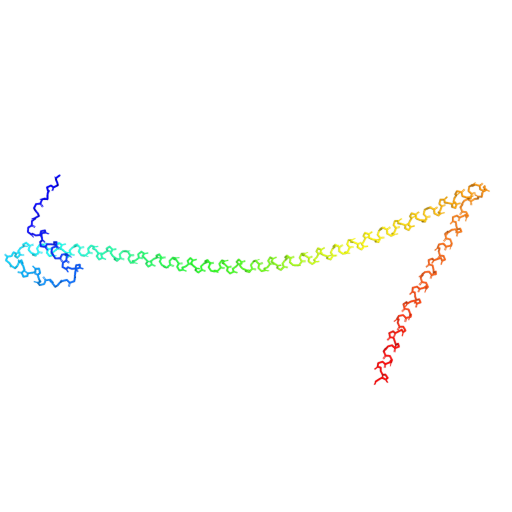7.75 90 ARG A C 1
ATOM 725 O O . ARG A 1 90 ? 0.010 0.935 8.571 1.00 97.75 90 ARG A O 1
ATOM 732 N N . VAL A 1 91 ? 0.312 0.123 6.506 1.00 98.00 91 VAL A N 1
ATOM 733 C CA . VAL A 1 91 ?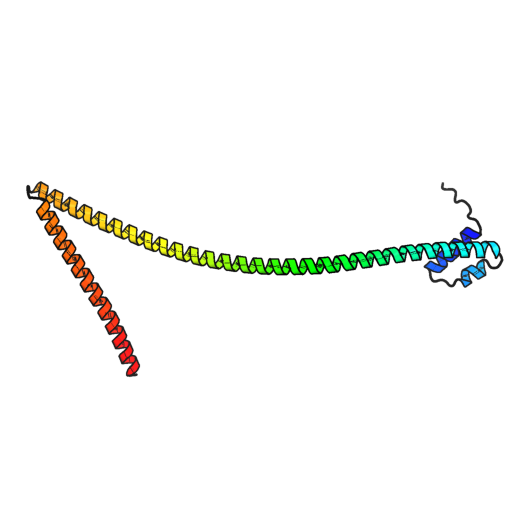 -1.066 -0.373 6.353 1.00 98.00 91 VAL A CA 1
ATOM 734 C C . VAL A 1 91 ? -1.339 -1.519 7.327 1.00 98.00 91 VAL A C 1
ATOM 736 O O . VAL A 1 91 ? -2.369 -1.506 7.996 1.00 98.00 91 VAL A O 1
ATOM 739 N N . ALA A 1 92 ? -0.411 -2.469 7.469 1.00 97.50 92 ALA A N 1
ATOM 740 C CA . ALA A 1 92 ? -0.552 -3.565 8.427 1.00 97.50 92 ALA A CA 1
ATOM 741 C C . ALA A 1 92 ? -0.614 -3.067 9.885 1.00 97.50 92 ALA A C 1
ATOM 743 O O . ALA A 1 92 ?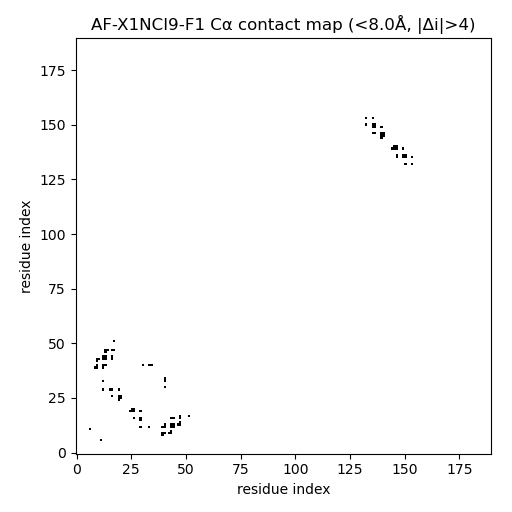 -1.444 -3.530 10.666 1.00 97.50 92 ALA A O 1
ATOM 744 N N . GLU A 1 93 ? 0.218 -2.087 10.248 1.00 97.44 93 GLU A N 1
ATOM 745 C CA . GLU A 1 93 ? 0.181 -1.441 11.567 1.00 97.44 93 GLU A CA 1
ATOM 746 C C . GLU A 1 93 ? -1.154 -0.732 11.823 1.00 97.44 93 GLU A C 1
ATOM 748 O O . GLU A 1 93 ? -1.761 -0.924 12.876 1.00 97.44 93 GLU A O 1
ATOM 753 N N . LEU A 1 94 ? -1.642 0.050 10.854 1.00 97.69 94 LEU A N 1
ATOM 754 C CA . LEU A 1 94 ? -2.928 0.741 10.961 1.00 97.69 94 LEU A CA 1
ATOM 755 C C . LEU A 1 94 ? -4.094 -0.240 11.106 1.00 97.69 94 LEU A C 1
ATOM 757 O O . LEU A 1 94 ? -4.984 0.007 11.915 1.00 97.69 94 LEU A O 1
ATOM 761 N N . HIS A 1 95 ? -4.064 -1.362 10.389 1.00 97.94 95 HIS A N 1
ATOM 762 C CA . HIS A 1 95 ? -5.088 -2.394 10.515 1.00 97.94 95 HIS A CA 1
ATOM 763 C C . HIS A 1 95 ? -5.091 -3.045 11.907 1.00 97.94 95 HIS A C 1
ATOM 765 O O . HIS A 1 95 ? -6.149 -3.268 12.491 1.00 97.94 95 HIS A O 1
ATOM 771 N N . ASN A 1 96 ? -3.916 -3.292 12.495 1.00 97.81 96 ASN A N 1
ATOM 772 C CA . ASN A 1 96 ? -3.836 -3.787 13.872 1.00 97.81 96 ASN A CA 1
ATOM 773 C C . ASN A 1 96 ? -4.389 -2.767 14.882 1.00 97.81 96 ASN A C 1
ATOM 775 O O . ASN A 1 96 ? -5.112 -3.147 15.804 1.00 97.81 96 ASN A O 1
ATOM 779 N N . ILE A 1 97 ? -4.089 -1.476 14.697 1.00 97.19 97 ILE A N 1
ATOM 780 C CA . ILE A 1 97 ? -4.624 -0.395 15.541 1.00 97.1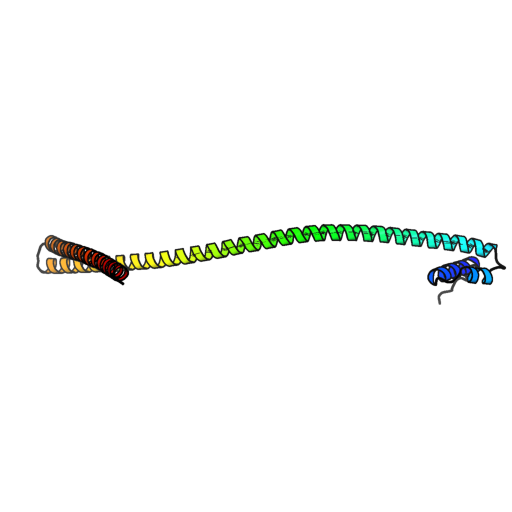9 97 ILE A CA 1
ATOM 781 C C . ILE A 1 97 ? -6.150 -0.320 15.427 1.00 97.19 97 ILE A C 1
ATOM 783 O O . ILE A 1 97 ? -6.832 -0.179 16.441 1.00 97.19 97 ILE A O 1
ATOM 787 N N . GLU A 1 98 ? -6.691 -0.431 14.214 1.00 97.69 98 GLU A N 1
ATOM 788 C CA . GLU A 1 98 ? -8.133 -0.463 13.963 1.00 97.69 98 GLU A CA 1
ATOM 789 C C . GLU A 1 98 ? -8.802 -1.602 14.743 1.00 97.69 98 GLU A C 1
ATOM 791 O O . GLU A 1 98 ? -9.712 -1.345 15.532 1.00 97.69 98 GLU A O 1
ATOM 796 N N . GLN A 1 99 ? -8.286 -2.831 14.635 1.00 97.25 99 GLN A N 1
ATOM 797 C CA . GLN A 1 99 ? -8.821 -3.984 15.365 1.00 97.25 99 GLN A CA 1
ATOM 798 C C . GLN A 1 99 ? -8.749 -3.818 16.891 1.00 97.25 99 GLN A C 1
ATOM 800 O O . GLN A 1 99 ? -9.666 -4.221 17.614 1.00 97.25 99 GLN A O 1
ATOM 805 N N . GLU A 1 100 ? -7.659 -3.253 17.420 1.00 97.00 100 GLU A N 1
ATOM 806 C CA . GLU A 1 100 ? -7.561 -2.966 18.855 1.00 97.00 100 GLU A CA 1
ATOM 807 C C . GLU A 1 100 ? -8.571 -1.907 19.303 1.00 97.00 100 GLU A C 1
ATOM 809 O O . GLU A 1 100 ? -9.188 -2.054 20.363 1.00 97.00 100 GLU A O 1
ATOM 814 N N . CYS A 1 101 ? -8.752 -0.850 18.511 1.00 96.06 101 CYS A N 1
ATOM 815 C CA . CYS A 1 101 ? -9.750 0.179 18.769 1.00 96.06 101 CYS A CA 1
ATOM 816 C C . CYS A 1 101 ? -11.162 -0.410 18.760 1.00 96.06 101 CYS A C 1
ATOM 818 O O . CYS A 1 101 ? -11.910 -0.170 19.704 1.00 96.06 101 CYS A O 1
ATOM 820 N N . GLU A 1 102 ? -11.510 -1.238 17.774 1.00 96.38 102 GLU A N 1
ATOM 821 C CA . GLU A 1 102 ? -12.816 -1.902 17.708 1.00 9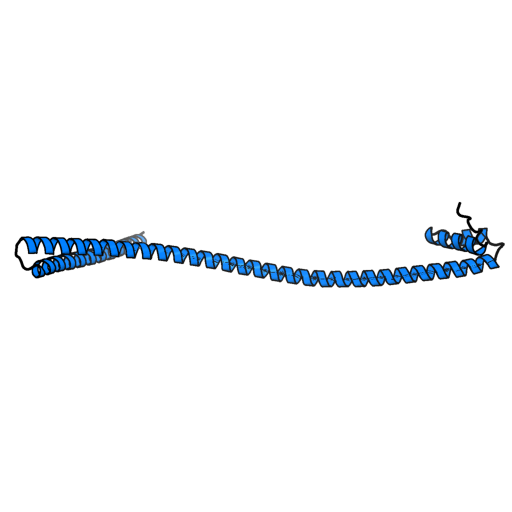6.38 102 GLU A CA 1
ATOM 822 C C . GLU A 1 102 ? -13.096 -2.754 18.950 1.00 96.38 102 GLU A C 1
ATOM 824 O O . GLU A 1 102 ? -14.177 -2.654 19.540 1.00 96.38 102 GLU A O 1
ATOM 829 N N . LYS A 1 103 ? -12.112 -3.541 19.408 1.00 96.56 103 LYS A N 1
ATOM 830 C CA . LYS A 1 103 ? -12.230 -4.334 20.643 1.00 96.56 103 LYS A CA 1
ATOM 831 C C . LYS A 1 103 ? -12.475 -3.444 21.859 1.00 96.56 103 LYS A C 1
ATOM 833 O O . LYS A 1 103 ? -13.420 -3.684 22.610 1.00 96.56 103 LYS A O 1
ATOM 838 N N . LYS A 1 104 ? -11.677 -2.384 22.024 1.00 96.94 104 LYS A N 1
ATOM 839 C CA . LYS A 1 104 ? -11.823 -1.431 23.137 1.00 96.94 104 LYS A CA 1
ATOM 840 C C . LYS A 1 104 ? -13.176 -0.723 23.103 1.00 96.94 104 LYS A C 1
ATOM 842 O O . LYS A 1 104 ? -13.815 -0.582 24.142 1.00 96.94 104 LYS A O 1
ATOM 847 N N . THR A 1 105 ? -13.651 -0.318 21.927 1.00 96.38 105 THR A N 1
ATOM 848 C CA . THR A 1 105 ? -14.972 0.299 21.758 1.00 96.38 105 THR A CA 1
ATOM 849 C C . THR A 1 105 ? -16.091 -0.681 22.099 1.00 96.38 105 THR A C 1
ATOM 851 O O . THR A 1 105 ? -17.043 -0.308 22.786 1.00 96.38 105 THR A O 1
ATOM 854 N N . HIS A 1 106 ? -15.976 -1.942 21.675 1.00 96.06 106 HIS A N 1
ATOM 855 C CA . HIS A 1 106 ? -16.951 -2.977 22.005 1.00 96.06 106 HIS A CA 1
ATOM 856 C C . HIS A 1 106 ? -17.016 -3.243 23.517 1.00 96.06 106 HIS A C 1
ATOM 858 O O . HIS A 1 106 ? -18.103 -3.285 24.100 1.00 96.06 106 HIS A O 1
ATOM 864 N N . GLU A 1 107 ? -15.864 -3.359 24.178 1.00 96.25 107 GLU A N 1
ATOM 865 C CA . GLU A 1 107 ? -15.778 -3.516 25.633 1.00 96.25 107 GLU A CA 1
ATOM 866 C C . GLU A 1 107 ? -16.338 -2.303 26.382 1.00 96.25 107 GLU A C 1
ATOM 868 O O . GLU A 1 107 ? -17.126 -2.465 27.319 1.00 96.25 107 GLU A O 1
ATOM 873 N N . ALA A 1 108 ? -15.990 -1.090 25.947 1.00 95.12 108 ALA A N 1
ATOM 874 C CA . ALA A 1 108 ? -16.502 0.146 26.526 1.00 95.12 108 ALA A CA 1
ATOM 875 C C . ALA A 1 108 ? -18.030 0.222 26.420 1.00 95.12 108 ALA A C 1
ATOM 877 O O . ALA A 1 108 ? -18.690 0.544 27.407 1.00 95.12 108 ALA A O 1
ATOM 878 N N . LYS A 1 109 ? -18.603 -0.153 25.269 1.00 95.75 109 LYS A N 1
ATOM 879 C CA . LYS A 1 109 ? -20.057 -0.195 25.070 1.00 95.75 109 LYS A CA 1
ATOM 880 C C . LYS A 1 109 ? -20.727 -1.202 26.003 1.00 95.75 109 LYS A C 1
ATOM 882 O O . LYS A 1 109 ? -21.670 -0.855 26.701 1.00 95.75 109 LYS A O 1
ATOM 887 N N . LYS A 1 110 ? -20.184 -2.417 26.111 1.00 96.88 110 LYS A N 1
ATOM 888 C CA . LYS A 1 110 ? -20.699 -3.438 27.038 1.00 96.88 110 LYS A CA 1
ATOM 889 C C . LYS A 1 110 ? -20.659 -2.971 28.496 1.00 96.88 110 LYS A C 1
ATOM 891 O O . LYS A 1 110 ? -21.560 -3.285 29.273 1.00 96.88 110 LYS A O 1
ATOM 896 N N . ASN A 1 111 ? -19.610 -2.252 28.887 1.00 93.69 111 ASN A N 1
ATOM 897 C CA . ASN A 1 111 ? -19.494 -1.691 30.231 1.00 93.69 111 ASN A CA 1
ATOM 898 C C . ASN A 1 111 ? -20.481 -0.544 30.454 1.00 93.69 111 ASN A C 1
ATOM 900 O O . ASN A 1 111 ? -21.102 -0.490 31.514 1.00 93.69 111 ASN A O 1
ATOM 904 N N . PHE A 1 112 ? -20.666 0.317 29.454 1.00 95.44 112 PHE A N 1
ATOM 905 C CA . PHE A 1 112 ? -21.659 1.381 29.485 1.00 95.44 112 PHE A CA 1
ATOM 906 C C . PHE A 1 112 ? -23.074 0.816 29.651 1.00 95.44 112 PHE A C 1
ATOM 908 O O . PHE A 1 112 ? -23.767 1.209 30.583 1.00 95.44 112 PHE A O 1
ATOM 915 N N . ASP A 1 113 ? -23.460 -0.179 28.849 1.00 92.75 113 ASP A N 1
ATOM 916 C CA . ASP A 1 113 ? -24.784 -0.811 28.928 1.00 92.75 113 ASP A CA 1
ATOM 917 C C . ASP A 1 113 ? -25.028 -1.422 30.321 1.00 92.75 113 ASP A C 1
ATOM 919 O O . ASP A 1 113 ? -26.093 -1.259 30.922 1.00 92.75 113 ASP A O 1
ATOM 923 N N . LYS A 1 114 ? -24.015 -2.090 30.894 1.00 94.25 114 LYS A N 1
ATOM 924 C CA . LYS A 1 114 ? -24.085 -2.618 32.268 1.00 94.25 114 LYS A CA 1
ATOM 925 C C . LYS A 1 114 ? -24.287 -1.511 33.301 1.00 94.25 114 LYS A C 1
ATOM 927 O O . LYS A 1 114 ? -25.132 -1.663 34.182 1.00 94.25 114 LYS A O 1
ATOM 932 N N . GLN A 1 115 ? -23.518 -0.427 33.205 1.00 92.38 115 GLN A N 1
ATOM 933 C CA . GLN A 1 115 ? -23.635 0.712 34.115 1.00 92.38 115 GLN A CA 1
ATOM 934 C C . GLN A 1 115 ? -24.996 1.394 33.978 1.00 92.38 115 GLN A C 1
ATOM 936 O O . GLN A 1 115 ? -25.621 1.711 34.987 1.00 92.38 115 GLN A O 1
ATOM 941 N N . GLU A 1 116 ? -25.499 1.562 32.757 1.00 93.19 116 GLU A N 1
ATOM 942 C CA . GLU A 1 116 ? -26.817 2.136 32.503 1.00 93.19 116 GLU A CA 1
ATOM 943 C C . GLU A 1 116 ? -27.921 1.285 33.146 1.00 93.19 116 GLU A C 1
ATOM 945 O O . GLU A 1 116 ? -28.786 1.811 33.851 1.00 93.19 116 GLU A O 1
ATOM 950 N N . HIS A 1 117 ? -27.869 -0.039 32.974 1.00 93.56 117 HIS A N 1
ATOM 951 C CA . HIS A 1 117 ? -28.804 -0.954 33.626 1.00 93.56 117 HIS A CA 1
ATOM 952 C C . HIS A 1 117 ? -28.713 -0.902 35.153 1.00 93.56 117 HIS A C 1
ATOM 954 O O . HIS A 1 117 ? -29.743 -0.927 35.831 1.00 93.56 117 HIS A O 1
ATOM 960 N N . GLU A 1 118 ? -27.506 -0.820 35.711 1.00 94.19 118 GLU A N 1
ATOM 961 C CA . GLU A 1 118 ? -27.317 -0.698 37.154 1.00 94.19 118 GLU A CA 1
ATOM 962 C C . GLU A 1 118 ? -27.900 0.615 37.691 1.00 94.19 118 GLU A C 1
ATOM 964 O O . GLU A 1 118 ? -28.624 0.605 38.689 1.00 94.19 118 GLU A O 1
ATOM 969 N N . VAL A 1 119 ? -27.649 1.736 37.011 1.00 92.38 119 VAL A N 1
ATOM 970 C CA . VAL A 1 119 ? -28.201 3.048 37.374 1.00 92.38 119 VAL A CA 1
ATOM 971 C C . VAL A 1 119 ? -29.726 3.043 37.274 1.00 92.38 119 VAL A C 1
ATOM 973 O O . VAL A 1 119 ? -30.385 3.481 38.216 1.00 92.38 119 VAL A O 1
ATOM 976 N N . LYS A 1 120 ? -30.302 2.489 36.198 1.00 91.62 120 LYS A N 1
ATOM 977 C CA . LYS A 1 120 ? -31.761 2.337 36.047 1.00 91.62 120 LYS A CA 1
ATOM 978 C C . LYS A 1 120 ? -32.367 1.531 37.197 1.00 91.62 120 LYS A C 1
ATOM 980 O O . LYS A 1 120 ? -33.305 2.005 37.832 1.00 91.62 120 LYS A O 1
ATOM 985 N N . ARG A 1 121 ? -31.775 0.385 37.552 1.00 93.12 121 ARG A N 1
ATOM 986 C CA . ARG A 1 121 ? -32.226 -0.428 38.698 1.00 93.12 121 ARG A CA 1
ATOM 987 C C . ARG A 1 121 ? -32.130 0.323 40.025 1.00 93.12 121 ARG A C 1
ATOM 989 O O . ARG A 1 121 ? -33.039 0.235 40.848 1.00 93.12 121 ARG A O 1
ATOM 996 N N . ARG A 1 122 ? -31.041 1.067 40.254 1.00 89.94 122 ARG A N 1
ATOM 997 C CA . ARG A 1 122 ? -30.883 1.897 41.461 1.00 89.94 122 ARG A CA 1
ATOM 998 C C . ARG A 1 122 ? -31.946 2.994 41.523 1.00 89.94 122 ARG A C 1
ATOM 1000 O O . ARG A 1 122 ? -32.518 3.205 42.586 1.00 89.94 122 ARG A O 1
ATOM 1007 N N . LEU A 1 123 ? -32.244 3.655 40.404 1.00 90.75 123 LEU A N 1
ATOM 1008 C CA . LEU A 1 123 ? -33.294 4.675 40.324 1.00 90.75 123 LEU A CA 1
ATOM 1009 C C . LEU A 1 123 ? -34.685 4.094 40.597 1.00 90.75 123 LEU A C 1
ATOM 1011 O O . LEU A 1 123 ? -35.430 4.659 41.393 1.00 90.75 123 LEU A O 1
ATOM 1015 N N . GLU A 1 124 ? -35.028 2.960 39.983 1.00 90.62 124 GLU A N 1
ATOM 1016 C CA . GLU A 1 124 ? -36.298 2.261 40.222 1.00 90.62 124 GLU A CA 1
ATOM 1017 C C . GLU A 1 124 ? -36.465 1.892 41.698 1.00 90.62 124 GLU A C 1
ATOM 1019 O O . GLU A 1 124 ? -37.509 2.175 42.291 1.00 90.62 124 GLU A O 1
ATOM 1024 N N . LYS A 1 125 ? -35.413 1.335 42.311 1.00 89.19 125 LYS A N 1
ATOM 1025 C CA . LYS A 1 125 ? -35.407 0.989 43.733 1.00 89.19 125 LYS A CA 1
ATOM 1026 C C . LYS A 1 125 ? -35.607 2.223 44.617 1.00 89.19 125 LYS A C 1
ATOM 1028 O O . LYS A 1 125 ? -36.504 2.225 45.454 1.00 89.19 125 LYS A O 1
ATOM 1033 N N . THR A 1 126 ? -34.832 3.287 44.404 1.00 88.12 126 THR A N 1
ATOM 1034 C CA . THR A 1 126 ? -34.953 4.531 45.182 1.00 88.12 126 THR A CA 1
ATOM 1035 C C . THR A 1 126 ? -36.340 5.161 45.033 1.00 88.12 126 THR A C 1
ATOM 1037 O O . THR A 1 126 ? -36.925 5.600 46.020 1.00 88.12 126 THR A O 1
ATOM 1040 N N . ASN A 1 127 ? -36.914 5.164 43.826 1.00 90.19 127 ASN A N 1
ATOM 1041 C CA . ASN A 1 127 ? -38.271 5.664 43.598 1.00 90.19 127 ASN A CA 1
ATOM 1042 C C . ASN A 1 127 ? -39.329 4.820 44.320 1.00 90.19 127 ASN A C 1
ATOM 1044 O O . ASN A 1 127 ? -40.285 5.376 44.863 1.00 90.19 127 ASN A O 1
ATOM 1048 N N . ALA A 1 128 ? -39.174 3.494 44.351 1.00 89.06 128 ALA A N 1
ATOM 1049 C CA . ALA A 1 128 ? -40.059 2.616 45.112 1.00 89.06 128 ALA A CA 1
ATOM 1050 C C . ALA A 1 128 ? -39.956 2.881 46.625 1.00 89.06 128 ALA A C 1
ATOM 1052 O O . ALA A 1 128 ? -40.982 3.003 47.294 1.00 89.06 128 ALA A O 1
ATOM 1053 N N . GLU A 1 129 ? -38.740 3.048 47.154 1.00 88.19 129 GLU A N 1
ATOM 1054 C CA . GLU A 1 129 ? -38.508 3.396 48.561 1.00 88.19 129 GLU A CA 1
ATOM 1055 C C . GLU A 1 129 ? -39.109 4.760 48.930 1.00 88.19 129 GLU A C 1
ATOM 1057 O O . GLU A 1 129 ? -39.721 4.893 49.991 1.00 88.19 129 GLU A O 1
ATOM 1062 N N . LEU A 1 130 ? -38.971 5.769 48.063 1.00 88.25 130 LEU A N 1
ATOM 1063 C CA . LEU A 1 130 ? -39.586 7.085 48.260 1.00 88.25 130 LEU A CA 1
ATOM 1064 C C . LEU A 1 130 ? -41.113 6.984 48.294 1.00 88.25 130 LEU A C 1
ATOM 1066 O O . LEU A 1 130 ? -41.721 7.444 49.256 1.00 88.25 130 LEU A O 1
ATOM 1070 N N . ARG A 1 131 ? -41.729 6.292 47.325 1.00 90.12 131 ARG A N 1
ATOM 1071 C CA . ARG A 1 131 ? -43.186 6.069 47.303 1.00 90.12 131 ARG A CA 1
ATOM 1072 C C . ARG A 1 131 ? -43.682 5.348 48.557 1.00 90.12 131 ARG A C 1
ATOM 1074 O O . ARG A 1 131 ? -44.724 5.711 49.096 1.00 90.12 131 ARG A O 1
ATOM 1081 N N . ALA A 1 132 ? -42.940 4.350 49.039 1.00 86.19 132 ALA A N 1
ATOM 1082 C CA . ALA A 1 132 ? -43.277 3.644 50.273 1.00 86.19 132 ALA A CA 1
ATOM 1083 C C . ALA A 1 132 ? -43.210 4.573 51.497 1.00 86.19 132 ALA A C 1
ATOM 1085 O O . ALA A 1 132 ? -44.125 4.574 52.323 1.00 86.19 132 ALA A O 1
ATOM 1086 N N . LYS A 1 133 ? -42.166 5.408 51.597 1.00 88.56 133 LYS A N 1
ATOM 1087 C CA . LYS A 1 133 ? -42.041 6.418 52.660 1.00 88.56 133 LYS A CA 1
ATOM 1088 C C . LYS A 1 133 ? -43.171 7.445 52.597 1.00 88.56 133 LYS A C 1
ATOM 1090 O O . LYS A 1 133 ? -43.764 7.733 53.634 1.00 88.56 133 LYS A O 1
ATOM 1095 N N . ASP A 1 134 ? -43.512 7.939 51.410 1.00 88.75 134 ASP A N 1
ATOM 1096 C CA . ASP A 1 134 ? -44.596 8.907 51.210 1.00 88.75 134 ASP A CA 1
ATOM 1097 C C . ASP A 1 134 ? -45.965 8.332 51.590 1.00 88.75 134 ASP A C 1
ATOM 1099 O O . ASP A 1 134 ? -46.766 9.014 52.237 1.00 88.75 134 ASP A O 1
ATOM 1103 N N . ALA A 1 135 ? -46.225 7.064 51.258 1.00 88.25 135 ALA A N 1
ATOM 1104 C CA . ALA A 1 135 ? -47.448 6.369 51.651 1.00 88.25 135 ALA A CA 1
ATOM 1105 C C . ALA A 1 135 ? -47.555 6.227 53.179 1.00 88.25 135 ALA A C 1
ATOM 1107 O O . ALA A 1 135 ? -48.596 6.539 53.758 1.00 88.25 135 ALA A O 1
ATOM 1108 N N . VAL A 1 136 ? -46.465 5.830 53.847 1.00 87.56 136 VAL A N 1
ATOM 1109 C CA . VAL A 1 136 ? -46.412 5.725 55.315 1.00 87.56 136 VAL A CA 1
ATOM 1110 C C . VAL A 1 136 ? -46.597 7.091 55.973 1.00 87.56 136 VAL A C 1
ATOM 1112 O O . VAL A 1 136 ? -47.407 7.223 56.889 1.00 87.56 136 VAL A O 1
ATOM 1115 N N . LEU A 1 137 ? -45.902 8.125 55.492 1.00 87.44 137 LEU A N 1
ATOM 1116 C CA . LEU A 1 137 ? -46.049 9.492 55.994 1.00 87.44 137 LEU A CA 1
ATOM 1117 C C . LEU A 1 137 ? -47.488 9.998 55.845 1.00 87.44 137 LEU A C 1
ATOM 1119 O O . LEU A 1 137 ? -48.022 10.603 56.775 1.00 87.44 137 LEU A O 1
ATOM 1123 N N . SER A 1 138 ? -48.117 9.742 54.698 1.00 87.81 138 SER A N 1
ATOM 1124 C CA . SER A 1 138 ? -49.494 10.161 54.420 1.00 87.81 138 SER A CA 1
ATOM 1125 C C . SER A 1 138 ? -50.502 9.444 55.318 1.00 87.81 138 SER A C 1
ATOM 1127 O O . SER A 1 138 ? -51.369 10.094 55.900 1.00 87.81 138 SER A O 1
ATOM 1129 N N . GLU A 1 139 ? -50.362 8.129 55.501 1.00 88.06 139 GLU A N 1
ATOM 1130 C CA . GLU A 1 139 ? -51.260 7.343 56.355 1.00 88.06 139 GLU A CA 1
ATOM 1131 C C . GLU A 1 139 ? -51.127 7.728 57.836 1.00 88.06 139 GLU A C 1
ATOM 1133 O O . GLU A 1 139 ? -52.131 7.890 58.532 1.00 88.06 139 GLU A O 1
ATOM 1138 N N . PHE A 1 140 ? -49.901 7.941 58.323 1.00 88.12 140 PHE A N 1
ATOM 1139 C CA . PHE A 1 140 ? -49.670 8.381 59.702 1.00 88.12 140 PHE A CA 1
ATOM 1140 C C . PHE A 1 140 ? -50.219 9.790 59.949 1.00 88.12 140 PHE A C 1
ATOM 1142 O O . PHE A 1 140 ? -50.918 9.994 60.944 1.00 88.12 140 PHE A O 1
ATOM 1149 N N . LYS A 1 141 ? -50.000 10.731 59.013 1.00 86.62 141 LYS A N 1
ATOM 1150 C CA . LYS A 1 141 ? -50.616 12.069 59.061 1.00 86.62 141 LYS A CA 1
ATOM 1151 C C . LYS A 1 141 ? -52.142 11.980 59.111 1.00 86.62 141 LYS A C 1
ATOM 1153 O O . LYS A 1 141 ? -52.752 12.647 59.940 1.00 86.62 141 LYS A O 1
ATOM 1158 N N . ARG A 1 142 ? -52.760 11.124 58.285 1.00 89.69 142 ARG A N 1
ATOM 1159 C CA . ARG A 1 142 ? -54.222 10.932 58.259 1.00 89.69 142 ARG A CA 1
ATOM 1160 C C . ARG A 1 142 ? -54.777 10.432 59.595 1.00 89.69 142 ARG A C 1
ATOM 1162 O O . ARG A 1 142 ? -55.892 10.784 59.959 1.00 89.69 142 ARG A O 1
ATOM 1169 N N . ARG A 1 143 ? -54.012 9.613 60.320 1.00 88.06 143 ARG A N 1
ATOM 1170 C CA . ARG A 1 143 ? -54.403 9.044 61.622 1.00 88.06 143 ARG A CA 1
ATOM 1171 C C . ARG A 1 143 ? -54.022 9.915 62.827 1.00 88.06 143 ARG A C 1
ATOM 1173 O O . ARG A 1 143 ? -54.257 9.491 63.953 1.00 88.06 143 ARG A O 1
ATOM 1180 N N . GLY A 1 144 ? -53.420 11.091 62.618 1.00 86.56 144 GLY A N 1
ATOM 1181 C CA . GLY A 1 144 ? -52.931 11.948 63.707 1.00 86.56 144 GLY A CA 1
ATOM 1182 C C . GLY A 1 144 ? -51.775 11.334 64.508 1.00 86.56 144 GLY A C 1
ATOM 1183 O O . GLY A 1 144 ? -51.565 11.689 65.664 1.00 86.56 144 GLY A O 1
ATOM 1184 N N . LEU A 1 145 ? -51.045 10.383 63.916 1.00 85.69 145 LEU A N 1
ATOM 1185 C CA . LEU A 1 145 ? -49.929 9.679 64.547 1.00 85.69 145 LEU A CA 1
ATOM 1186 C C . LEU A 1 145 ? -48.593 10.333 64.174 1.00 85.69 145 LEU A C 1
ATOM 1188 O O . LEU A 1 145 ? -48.450 10.878 63.082 1.00 85.69 145 LEU A O 1
ATOM 1192 N N . ASP A 1 146 ? -47.592 10.215 65.054 1.00 85.81 146 ASP A N 1
ATOM 1193 C CA . ASP A 1 146 ? -46.223 10.680 64.787 1.00 85.81 146 ASP A CA 1
ATOM 1194 C C . ASP A 1 146 ? -45.618 9.937 63.572 1.00 85.81 146 ASP A C 1
ATOM 1196 O O . ASP A 1 146 ? -45.327 8.735 63.669 1.00 85.81 146 ASP A O 1
ATOM 1200 N N . PRO A 1 147 ? -45.385 10.625 62.436 1.00 81.00 147 PRO A N 1
ATOM 1201 C CA . PRO A 1 147 ? -44.884 10.007 61.209 1.00 81.00 147 PRO A CA 1
ATOM 1202 C C . PRO A 1 147 ? -43.462 9.446 61.353 1.00 81.00 147 PRO A C 1
ATOM 1204 O O . PRO A 1 147 ? -43.064 8.547 60.609 1.00 81.00 147 PRO A O 1
ATOM 1207 N N . THR A 1 148 ? -42.701 9.937 62.333 1.00 85.31 148 THR A N 1
ATOM 1208 C CA . THR A 1 148 ? -41.325 9.508 62.604 1.00 85.31 148 THR A CA 1
ATOM 1209 C C . THR A 1 148 ? -41.279 8.039 63.018 1.00 85.31 148 THR A C 1
ATOM 1211 O O . THR A 1 148 ? -40.414 7.289 62.560 1.00 85.31 148 THR A O 1
ATOM 1214 N N . LYS A 1 149 ? -42.253 7.587 63.822 1.00 83.44 149 LYS A N 1
ATOM 1215 C CA . LYS A 1 149 ? -42.378 6.175 64.220 1.00 83.44 149 LYS A CA 1
ATOM 1216 C C . LYS A 1 149 ? -42.704 5.272 63.030 1.00 83.44 149 LYS A C 1
ATOM 1218 O O . LYS A 1 149 ? -42.136 4.187 62.925 1.00 83.44 149 LYS A O 1
ATOM 1223 N N . GLY A 1 150 ? -43.556 5.727 62.108 1.00 80.88 150 GLY A N 1
ATOM 1224 C CA . GLY A 1 150 ? -43.878 4.992 60.880 1.00 80.88 150 GLY A CA 1
ATOM 1225 C C . GLY A 1 150 ? -42.650 4.767 59.995 1.00 80.88 150 GLY A C 1
ATOM 1226 O O . GLY A 1 150 ? -42.384 3.641 59.573 1.00 80.88 150 GLY A O 1
ATOM 1227 N N . LEU A 1 151 ? -41.842 5.811 59.787 1.00 86.00 151 LEU A N 1
ATOM 1228 C CA . LEU A 1 151 ? -40.589 5.705 59.031 1.00 86.00 151 LEU A CA 1
ATOM 1229 C C . LEU A 1 151 ? -39.557 4.787 59.706 1.00 86.00 151 LEU A C 1
ATOM 1231 O O . LEU A 1 151 ? -38.842 4.067 59.011 1.00 86.00 151 LEU A O 1
ATOM 1235 N N . GLN A 1 152 ? -39.481 4.772 61.042 1.00 86.81 152 GLN A N 1
ATOM 1236 C CA . GLN A 1 152 ? -38.600 3.855 61.777 1.00 86.81 152 GLN A CA 1
ATOM 1237 C C . GLN A 1 152 ? -39.013 2.386 61.611 1.00 86.81 152 GLN A C 1
ATOM 1239 O O . GLN A 1 152 ? -38.145 1.531 61.440 1.00 86.81 152 GLN A O 1
ATOM 1244 N N . ILE A 1 153 ? -40.317 2.087 61.633 1.00 83.75 153 ILE A N 1
ATOM 1245 C CA . ILE A 1 153 ? -40.840 0.731 61.394 1.00 83.75 153 ILE A CA 1
ATOM 1246 C C . ILE A 1 153 ? -40.541 0.296 59.957 1.00 83.75 153 ILE A C 1
ATOM 1248 O O . ILE A 1 153 ? -40.024 -0.801 59.748 1.00 83.75 153 ILE A O 1
ATOM 1252 N N . LEU A 1 154 ? -40.793 1.175 58.980 1.00 84.69 154 LEU A N 1
ATOM 1253 C CA . LEU A 1 154 ? -40.489 0.909 57.573 1.00 84.69 154 LEU A CA 1
ATOM 1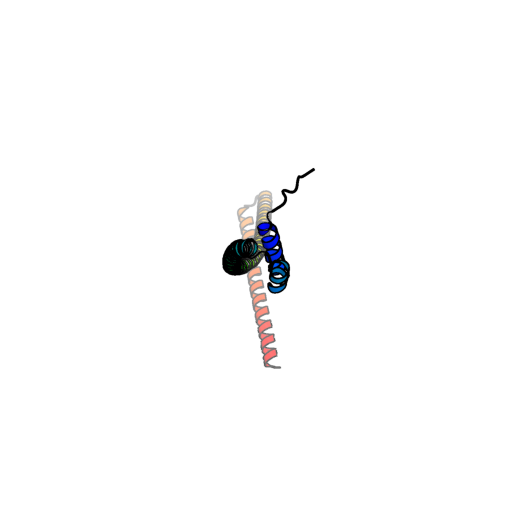254 C C . LEU A 1 154 ? -38.990 0.643 57.363 1.00 84.69 154 LEU A C 1
ATOM 1256 O O . LEU A 1 154 ? -38.623 -0.298 56.664 1.00 84.69 154 LEU A O 1
ATOM 1260 N N . LYS A 1 155 ? -38.119 1.428 58.013 1.00 86.38 155 LYS A N 1
ATOM 1261 C CA . LYS A 1 155 ? -36.668 1.219 57.968 1.00 86.38 155 LYS A CA 1
ATOM 1262 C C . LYS A 1 155 ? -36.271 -0.144 58.542 1.00 86.38 155 LYS A C 1
ATOM 1264 O O . LYS A 1 155 ? -35.539 -0.868 57.886 1.00 86.38 155 LYS A O 1
ATOM 1269 N N . ARG A 1 156 ? -36.799 -0.531 59.709 1.00 85.00 156 ARG A N 1
ATOM 1270 C CA . ARG A 1 156 ? -36.520 -1.850 60.309 1.00 85.00 156 ARG A CA 1
ATOM 1271 C C . ARG A 1 156 ? -36.948 -3.007 59.408 1.00 85.00 156 ARG A C 1
ATOM 1273 O O . ARG A 1 156 ? -36.218 -3.985 59.312 1.00 85.00 156 ARG A O 1
ATOM 1280 N N . HIS A 1 157 ? -38.101 -2.895 58.749 1.00 83.81 157 HIS A N 1
ATOM 1281 C CA . HIS A 1 157 ? -38.533 -3.891 57.768 1.00 83.81 157 HIS A CA 1
ATOM 1282 C C . HIS A 1 157 ? -37.567 -3.976 56.584 1.00 83.81 157 HIS A C 1
ATOM 1284 O O . HIS A 1 157 ? -37.125 -5.067 56.246 1.00 83.81 157 HIS A O 1
ATOM 1290 N N . SER A 1 158 ? -37.163 -2.832 56.023 1.00 84.62 158 SER A N 1
ATOM 1291 C CA . SER A 1 158 ? -36.166 -2.795 54.947 1.00 84.62 158 SER A CA 1
ATOM 1292 C C . SER A 1 158 ? -34.819 -3.399 55.368 1.00 84.62 158 SER A C 1
ATOM 1294 O O . SER A 1 158 ? -34.191 -4.095 54.573 1.00 84.62 158 SER A O 1
ATOM 1296 N N . ASP A 1 159 ? -34.366 -3.137 56.597 1.00 88.38 159 ASP A N 1
ATOM 1297 C CA . ASP A 1 159 ? -33.112 -3.679 57.131 1.00 88.38 159 ASP A CA 1
ATOM 1298 C C . ASP A 1 159 ? -33.198 -5.213 57.288 1.00 88.38 159 ASP A C 1
ATOM 1300 O O . ASP A 1 159 ? -32.259 -5.931 56.938 1.00 88.38 159 ASP A O 1
ATOM 1304 N N . LEU A 1 160 ? -34.344 -5.730 57.754 1.00 87.31 160 LEU A N 1
ATOM 1305 C CA . LEU A 1 160 ? -34.609 -7.170 57.852 1.00 87.31 160 LEU A CA 1
ATOM 1306 C C . LEU A 1 160 ? -34.668 -7.842 56.475 1.00 87.31 160 LEU A C 1
ATOM 1308 O O . LEU A 1 160 ? -34.040 -8.883 56.286 1.00 87.31 160 LEU A O 1
ATOM 1312 N N . ASP A 1 161 ? -35.350 -7.240 55.500 1.00 85.31 161 ASP A N 1
ATOM 1313 C CA . ASP A 1 161 ? -35.411 -7.758 54.128 1.00 85.31 161 ASP A CA 1
ATOM 1314 C C . ASP A 1 161 ? -34.018 -7.799 53.483 1.00 85.31 161 ASP A C 1
ATOM 1316 O O . ASP A 1 161 ? -33.661 -8.759 52.793 1.00 85.31 161 ASP A O 1
ATOM 1320 N N . GLN A 1 162 ? -33.186 -6.786 53.744 1.00 86.62 162 GLN A N 1
ATOM 1321 C CA . GLN A 1 162 ? -31.806 -6.762 53.269 1.00 86.62 162 GLN A CA 1
ATOM 1322 C C . GLN A 1 162 ? -30.957 -7.868 53.915 1.00 86.62 162 GLN A C 1
ATOM 1324 O O . GLN A 1 162 ? -30.194 -8.530 53.204 1.00 86.62 162 GLN A O 1
ATOM 1329 N N . ALA A 1 163 ? -31.109 -8.099 55.221 1.00 84.12 163 ALA A N 1
ATOM 1330 C CA . ALA A 1 163 ? -30.432 -9.185 55.927 1.00 84.12 163 ALA A CA 1
ATOM 1331 C C . ALA A 1 163 ? -30.861 -10.563 55.391 1.00 84.12 163 ALA A C 1
ATOM 1333 O O . ALA A 1 163 ? -30.011 -11.399 55.082 1.00 84.12 163 ALA A O 1
ATOM 1334 N N . LEU A 1 164 ? -32.164 -10.778 55.176 1.00 87.19 164 LEU A N 1
ATOM 1335 C CA . LEU A 1 164 ? -32.691 -12.006 54.570 1.00 87.19 164 LEU A CA 1
ATOM 1336 C C . LEU A 1 164 ? -32.138 -12.227 53.154 1.00 87.19 164 LEU A C 1
ATOM 1338 O O . LEU A 1 164 ? -31.734 -13.336 52.802 1.00 87.19 164 LEU A O 1
ATOM 1342 N N . GLY A 1 165 ? -32.052 -11.169 52.345 1.00 86.50 165 GLY A N 1
ATOM 1343 C CA . GLY A 1 165 ? -31.476 -11.240 51.002 1.00 86.50 165 GLY A CA 1
ATOM 1344 C C . GLY A 1 165 ? -29.971 -11.545 50.972 1.00 86.50 165 GLY A C 1
ATOM 1345 O O . GLY A 1 165 ? -29.492 -12.146 50.007 1.00 86.50 165 GLY A O 1
ATOM 1346 N N . GLN A 1 166 ? -29.208 -11.135 51.991 1.00 86.44 166 GLN A N 1
ATOM 1347 C CA . GLN A 1 166 ? -27.797 -11.516 52.145 1.00 86.44 166 GLN A CA 1
ATOM 1348 C C . GLN A 1 166 ? -27.662 -12.987 52.538 1.00 86.44 166 GLN A C 1
ATOM 1350 O O . GLN A 1 166 ? -26.937 -13.720 51.868 1.00 86.44 166 GLN A O 1
ATOM 1355 N N . ILE A 1 167 ? -28.430 -13.432 53.535 1.00 87.06 167 ILE A N 1
ATOM 1356 C CA . ILE A 1 167 ? -28.451 -14.830 53.984 1.00 87.06 167 ILE A CA 1
ATOM 1357 C C . ILE A 1 167 ? -28.785 -15.772 52.817 1.00 87.06 167 ILE A C 1
ATOM 1359 O O . ILE A 1 167 ? -28.092 -16.764 52.607 1.00 87.06 167 ILE A O 1
ATOM 1363 N N . ASN A 1 168 ? -29.781 -15.435 51.992 1.00 90.06 168 ASN A N 1
ATOM 1364 C CA . ASN A 1 168 ? -30.137 -16.247 50.824 1.00 90.06 168 ASN A CA 1
ATOM 1365 C C . ASN A 1 168 ? -29.007 -16.332 49.784 1.00 90.06 168 ASN A C 1
ATOM 1367 O O . ASN A 1 168 ? -28.794 -17.393 49.202 1.00 90.06 168 ASN A O 1
ATOM 1371 N N . ARG A 1 169 ? -28.250 -15.248 49.563 1.00 92.25 169 ARG A N 1
ATOM 1372 C CA . ARG A 1 169 ? -27.085 -15.275 48.662 1.00 92.25 169 ARG A CA 1
ATOM 1373 C C . ARG A 1 169 ? -25.965 -16.164 49.192 1.00 92.25 169 ARG A C 1
ATOM 1375 O O . ARG A 1 169 ? -25.397 -16.924 48.416 1.00 92.25 169 ARG A O 1
ATOM 1382 N N . GLU A 1 170 ? -25.682 -16.106 50.491 1.00 89.69 170 GLU A N 1
ATOM 1383 C CA . GLU A 1 170 ? -24.698 -16.997 51.117 1.00 89.69 170 GLU A CA 1
ATOM 1384 C C . GLU A 1 170 ? -25.120 -18.468 51.031 1.00 89.69 170 GLU A C 1
ATOM 1386 O O . GLU A 1 170 ? -24.277 -19.335 50.798 1.00 89.69 170 GLU A O 1
ATOM 1391 N N . ILE A 1 171 ? -26.417 -18.761 51.184 1.00 91.69 171 ILE A N 1
ATOM 1392 C CA . ILE A 1 171 ? -26.958 -20.114 51.008 1.00 91.69 171 ILE A CA 1
ATOM 1393 C C . ILE A 1 171 ? -26.712 -20.608 49.578 1.00 91.69 171 ILE A C 1
ATOM 1395 O O . ILE A 1 171 ? -26.194 -21.710 49.409 1.00 91.69 171 ILE A O 1
ATOM 1399 N N . GLU A 1 172 ? -27.033 -19.812 48.556 1.00 91.75 172 GLU A N 1
ATOM 1400 C CA . GLU A 1 172 ? -26.845 -20.210 47.154 1.00 91.75 172 GLU A CA 1
ATOM 1401 C C . GLU A 1 172 ? -25.364 -20.351 46.769 1.00 91.75 172 GLU A C 1
ATOM 1403 O O . GLU A 1 172 ? -24.989 -21.318 46.105 1.00 91.75 172 GLU A O 1
ATOM 1408 N N . GLU A 1 173 ? -24.482 -19.466 47.249 1.00 92.81 173 GLU A N 1
ATOM 1409 C CA . GLU A 1 173 ? -23.034 -19.642 47.073 1.00 92.81 173 GLU A CA 1
ATOM 1410 C C . GLU A 1 173 ? -22.530 -20.939 47.714 1.00 92.81 173 GLU A C 1
ATOM 1412 O O . GLU A 1 173 ? -21.724 -21.658 47.116 1.00 92.81 173 GLU A O 1
ATOM 1417 N N . LYS A 1 174 ? -22.990 -21.252 48.932 1.00 92.31 174 LYS A N 1
ATOM 1418 C CA . LYS A 1 174 ? -22.607 -22.488 49.622 1.00 92.31 174 LYS A CA 1
ATOM 1419 C C . LYS A 1 174 ? -23.143 -23.726 48.909 1.00 92.31 174 LYS A C 1
ATOM 1421 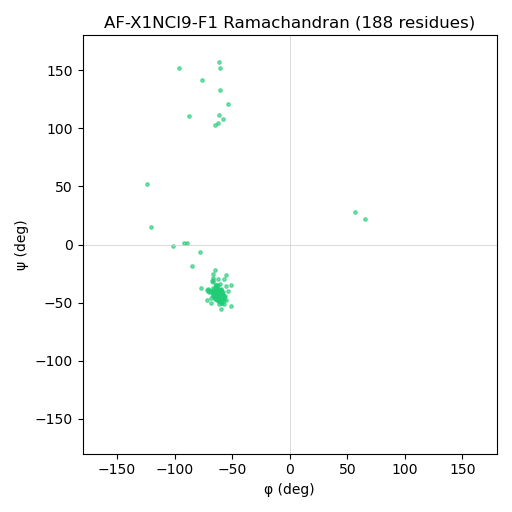O O . LYS A 1 174 ? -22.387 -24.685 48.785 1.00 92.31 174 LYS A O 1
ATOM 1426 N N . LYS A 1 175 ? -24.376 -23.696 48.394 1.00 88.94 175 LYS A N 1
ATOM 1427 C CA . LYS A 1 175 ? -24.927 -24.777 47.560 1.00 88.94 175 LYS A CA 1
ATOM 1428 C C . LYS A 1 175 ? -24.092 -24.994 46.303 1.00 88.94 175 LYS A C 1
ATOM 1430 O O . LYS A 1 175 ? -23.614 -26.097 46.092 1.00 88.94 175 LYS A O 1
ATOM 1435 N N . GLY A 1 176 ? -23.781 -23.937 45.551 1.00 91.25 176 GLY A N 1
ATOM 1436 C CA . GLY A 1 176 ? -22.953 -24.066 44.348 1.00 91.25 176 GLY A CA 1
ATOM 1437 C C . GLY A 1 176 ? -21.531 -24.575 44.625 1.00 91.25 176 GLY A C 1
ATOM 1438 O O . GLY A 1 176 ? -20.930 -25.240 43.783 1.00 91.25 176 GLY A O 1
ATOM 1439 N N . ARG A 1 177 ? -20.965 -24.294 45.808 1.00 91.69 177 ARG A N 1
ATOM 1440 C CA . ARG A 1 177 ? -19.700 -24.911 46.250 1.00 91.69 177 ARG A CA 1
ATOM 1441 C C . ARG A 1 177 ? -19.873 -26.386 46.612 1.00 91.69 177 ARG A C 1
ATOM 1443 O O . ARG A 1 177 ? -18.986 -27.171 46.291 1.00 91.69 177 ARG A O 1
ATOM 1450 N N . ALA A 1 178 ? -20.977 -26.752 47.259 1.00 89.50 178 ALA A N 1
ATOM 1451 C CA . ALA A 1 178 ? -21.298 -28.140 47.578 1.00 89.50 178 ALA A CA 1
ATOM 1452 C C . ALA A 1 178 ? -21.496 -28.979 46.305 1.00 89.50 178 ALA A C 1
ATOM 1454 O O . ALA A 1 178 ? -20.882 -30.034 46.195 1.00 89.50 178 ALA A O 1
ATOM 1455 N N . ASP A 1 179 ? -22.219 -28.467 45.306 1.00 92.19 179 ASP A N 1
ATOM 1456 C CA . ASP A 1 179 ? -22.438 -29.156 44.025 1.00 92.19 179 ASP A CA 1
ATOM 1457 C C . ASP A 1 179 ? -21.114 -29.439 43.297 1.00 92.19 179 ASP A C 1
ATOM 1459 O O . ASP A 1 179 ? -20.878 -30.547 42.816 1.00 92.19 179 ASP A O 1
ATOM 1463 N N . LYS A 1 180 ? -20.193 -28.464 43.286 1.00 89.81 180 LYS A N 1
ATOM 1464 C CA . LYS A 1 180 ? -18.841 -28.643 42.723 1.00 89.81 180 LYS A CA 1
ATOM 1465 C C . LYS A 1 180 ? -18.015 -29.678 43.488 1.00 89.81 180 LYS A C 1
ATOM 1467 O O . LYS A 1 180 ? -17.233 -30.407 42.882 1.00 89.81 180 LYS A O 1
ATOM 1472 N N . LEU A 1 181 ? -18.152 -29.726 44.814 1.00 92.38 181 LEU A N 1
ATOM 1473 C CA . LEU A 1 181 ? -17.486 -30.735 45.641 1.00 92.38 181 LEU A CA 1
ATOM 1474 C C . LEU A 1 181 ? -18.062 -32.132 45.382 1.00 92.38 181 LEU A C 1
ATOM 1476 O O . LEU A 1 181 ? -17.291 -33.082 45.273 1.00 92.38 181 LEU A O 1
ATOM 1480 N N . GLU A 1 182 ? -19.382 -32.265 45.230 1.00 91.50 182 GLU A N 1
ATOM 1481 C CA . GLU A 1 182 ? -20.016 -33.533 44.858 1.00 91.50 182 GLU A CA 1
ATOM 1482 C C . GLU A 1 182 ? -19.559 -34.025 43.483 1.00 91.50 182 GLU A C 1
ATOM 1484 O O . GLU A 1 182 ? -19.235 -35.203 43.332 1.00 91.50 182 GLU A O 1
ATOM 1489 N N . GLU A 1 183 ? -19.501 -33.137 42.488 1.00 92.12 183 GLU A N 1
ATOM 1490 C CA . GLU A 1 183 ? -19.004 -33.464 41.149 1.00 92.12 183 GLU A CA 1
ATOM 1491 C C . GLU A 1 183 ? -17.546 -33.946 41.199 1.00 92.12 183 GLU A C 1
ATOM 1493 O O . GLU A 1 183 ? -17.204 -34.968 40.600 1.00 92.12 183 GLU A O 1
ATOM 1498 N N . HIS A 1 184 ? -16.701 -33.275 41.987 1.00 89.31 184 HIS A N 1
ATOM 1499 C CA . HIS A 1 184 ? -15.305 -33.664 42.168 1.00 89.31 184 HIS A CA 1
ATOM 1500 C C . HIS A 1 184 ? -15.155 -35.039 42.837 1.00 89.31 184 HIS A C 1
ATOM 1502 O O . HIS A 1 184 ? -14.371 -35.863 42.372 1.00 89.31 184 HIS A O 1
ATOM 1508 N N . ILE A 1 185 ? -15.933 -35.323 43.889 1.00 91.31 185 ILE A N 1
ATOM 1509 C CA . ILE A 1 185 ? -15.922 -36.631 44.565 1.00 91.31 185 ILE A CA 1
ATOM 1510 C C . ILE A 1 185 ? -16.392 -37.738 43.616 1.00 91.31 185 ILE A C 1
ATOM 1512 O O . ILE A 1 185 ? -15.771 -38.798 43.573 1.00 91.31 185 ILE A O 1
ATOM 1516 N N . ARG A 1 186 ? -17.443 -37.503 42.817 1.00 90.12 186 ARG A N 1
ATOM 1517 C CA . ARG A 1 186 ? -17.900 -38.477 41.809 1.00 90.12 186 ARG A CA 1
ATOM 1518 C C . ARG A 1 186 ? -16.823 -38.762 40.765 1.00 90.12 186 ARG A C 1
ATOM 1520 O O . ARG A 1 186 ? -16.650 -39.917 40.401 1.00 90.12 186 ARG A O 1
ATOM 1527 N N . GLY A 1 187 ? -16.082 -37.742 40.332 1.00 86.69 187 GLY A N 1
ATOM 1528 C CA . GLY A 1 187 ? -14.959 -37.906 39.405 1.00 86.69 187 GLY A CA 1
ATOM 1529 C C . GLY A 1 187 ? -13.769 -38.686 39.978 1.00 86.69 187 GLY A C 1
ATOM 1530 O O . GLY A 1 187 ? -13.026 -39.280 39.211 1.00 86.69 187 GLY A O 1
ATOM 1531 N N . LEU A 1 188 ? -13.586 -38.707 41.304 1.00 86.50 188 LEU A N 1
ATOM 1532 C CA . LEU A 1 188 ? -12.530 -39.484 41.973 1.00 86.50 188 LEU A CA 1
ATOM 1533 C C . LEU A 1 188 ? -12.923 -40.945 42.255 1.00 86.50 188 LEU A C 1
ATOM 1535 O O . LEU A 1 188 ? -12.048 -41.762 42.534 1.00 86.50 188 LEU A O 1
ATOM 1539 N N . LEU A 1 189 ? -14.221 -41.260 42.242 1.00 82.75 189 LEU A N 1
ATOM 1540 C CA . LEU A 1 189 ? -14.767 -42.592 42.541 1.00 82.75 189 LEU A CA 1
ATOM 1541 C C . LEU A 1 189 ? -15.162 -43.394 41.285 1.00 82.75 189 LEU A C 1
ATOM 1543 O O . LEU A 1 189 ? -15.633 -44.524 41.429 1.00 82.75 189 LEU A O 1
ATOM 1547 N N . ALA A 1 190 ? -15.002 -42.817 40.092 1.00 63.50 190 ALA A N 1
ATOM 1548 C CA . ALA A 1 190 ? -15.226 -43.450 38.789 1.00 63.50 190 ALA A CA 1
ATOM 1549 C C . ALA A 1 190 ? -13.898 -43.889 38.158 1.00 63.50 190 ALA A C 1
ATOM 1551 O O . ALA A 1 190 ? -13.895 -44.957 37.507 1.00 63.50 190 ALA A O 1
#

Radius of gyration: 54.27 Å; Cα contacts (8 Å, |Δi|>4): 51; chains: 1; bounding box: 94×66×130 Å

pLDDT: mean 89.91, std 10.53, range [31.77, 98.0]

Secondary structure (DSSP, 8-state):
--------HHHHHHHHHHHHHHTT--HHHHHHHHTT-HHHHHHHHHHHHHHHHHHHHHHHHHHHHHHHHHHHHHHHHHHHHHHHHHHHHHHHHHHHHHHHHHHHHHHHHHHHHHHHHHHHHHHHHHHHHHHHHHHHHHHHHHTT--HHHHHHHHHHHHHHHHHHHHHHHHHHHHHHHHHHHHHHHHHH--